Protein AF-0000000068407482 (afdb_homodimer)

Sequence (352 aa):
MKKISICVSFLFLNIFHVSCSLVLQNIDLVDQVCKKTPYYDLCNSTLQSNPQAKNTDTKGIALIMVKDIVSNVNDTLNFTEGLIKNTSDVGLEKKLDFCAETYIPLVKSVLPQAVDAVNQSRFKYANYSIFYAGKEIGYCNNKFSGSTTSPLSDRNVTIQKLFDIASAILNLLLNGMKKISICVSFLFLNIFHVSCSLVLQNIDLVDQVCKKTPYYDLCNSTLQSNPQAKNTDTKGIALIMVKDIVSNVNDTLNFTEGLIKNTSDVGLEKKLDFCAETYIPLVKSVLPQAVDAVNQSRFKYANYSIFYAGKEIGYCNNKFSGSTTSPLSDRNVTIQKLFDIASAILNLLLNG

Nearest PDB structures (foldseek):
  2cj7-assembly1_A  TM=9.434E-01  e=7.011E-08  Nicotiana tabacum
  2cj5-assembly1_A  TM=9.391E-01  e=1.134E-07  Nicotiana tabacum
  1xg2-assembly1_B  TM=9.021E-01  e=3.963E-07  Actinidia chinensis
  1x8z-assembly1_A-2  TM=7.600E-01  e=1.701E-04  Arabidopsis thaliana
  8d9p-assembly1_A  TM=3.174E-01  e=5.001E-01  synthetic construct

pLDDT: mean 87.66, std 19.45, range [33.06, 98.88]

Organism: Cicer arietinum (NCBI:txid3827)

Radius of gyration: 33.93 Å; Cα contacts (8 Å, |Δi|>4): 330; chains: 2; bounding box: 179×99×46 Å

InterPro domains:
  IPR006501 Pectinesterase inhibitor domain [PF04043] (28-169)
  IPR006501 Pectinesterase inhibitor domain [SM00856] (25-169)
  IPR006501 Pectinesterase inhibitor domain [TIGR01614] (4-173)
  IPR034087 Cell wall/vacuolar inhibitor of fructosidase [cd15796] (28-173)
  IPR035513 Invertase/pectin methylesterase inhibitor domain superfamily [G3DSA:1.20.140.40] (26-174)
  IPR035513 Invertase/pectin methylesterase inhibitor domain superfamily [SSF101148] (26-173)
  IPR052421 Plant Cell Wall Enzyme Inhibitor [PTHR36710] (3-174)

Solvent-accessible surface area (backbone atoms only — not comparable to full-atom values): 19889 Å² total; per-residue (Å²): 135,86,79,78,78,78,78,78,76,78,77,76,74,73,74,73,75,73,70,70,68,73,66,68,66,71,73,53,59,54,57,63,52,22,70,65,25,67,57,41,67,60,45,44,55,61,42,67,71,36,77,67,44,81,76,50,53,71,68,50,43,44,44,52,49,47,50,49,48,41,51,51,49,43,52,50,33,52,51,41,53,52,48,47,76,69,53,86,49,66,71,57,38,54,47,41,48,53,33,38,64,51,35,49,54,37,53,71,41,48,44,54,47,23,44,50,24,45,75,67,68,32,38,70,60,19,42,48,40,45,52,51,51,49,53,50,53,48,55,42,54,56,70,35,72,89,48,92,74,52,95,52,46,68,62,53,52,52,50,49,50,50,46,50,30,43,45,37,46,36,48,52,60,68,73,99,135,83,78,76,76,78,78,77,75,77,75,78,74,74,74,73,75,73,70,71,67,72,67,68,68,71,72,54,60,54,58,62,52,22,71,65,26,68,58,40,66,59,44,44,54,61,43,66,70,36,77,67,44,82,77,49,54,72,68,51,45,43,46,52,48,47,50,49,48,41,50,50,50,44,51,48,34,52,51,41,52,53,47,47,75,69,52,84,50,66,71,59,38,53,48,41,51,52,32,39,62,53,36,49,54,37,55,72,41,48,44,53,48,23,45,50,23,43,77,67,69,32,38,68,60,19,41,49,38,45,52,51,51,49,53,50,52,47,56,43,53,58,70,36,73,87,49,76,83,51,94,52,47,69,62,52,52,51,50,48,51,50,44,50,28,42,43,37,48,36,49,53,60,69,75,99

Secondary structure (DSSP, 8-state):
----------------------------HHHHHHTTSS-HHHHHHHHHTSGGGGG--HHHHHHHHHHHHHHHHHHHHHHHHHHHHH---HHHHHHHHHHHHHHHHIIIIIHHHHHHHHHTT-HHHHHHHHHHHHHHHHHHHHTTTTSS--TTHHHHHHHHHHHHHHHHHHHHHHH-/----------------------------HHHHHHTTSS-HHHHHHHHHTSGGGGG--HHHHHHHHHHHHHHHHHHHHHHHHHHHHH---HHHHHHHHHHHHHHHHIIIIIHHHHHHHHHTT-HHHHHHHHHHHHHHHHHHHHTTTTSS--TTHHHHHHHHHHHHHHHHHHHHHHH-

Structure (mmCIF, N/CA/C/O backbone):
data_AF-0000000068407482-model_v1
#
loop_
_entity.id
_entity.type
_entity.pdbx_description
1 polymer 'Cell wall / vacuolar inhibitor of fructosidase 1-like'
#
loop_
_atom_site.group_PDB
_atom_site.id
_atom_site.type_symbol
_atom_site.label_atom_id
_atom_site.label_alt_id
_atom_site.label_comp_id
_atom_site.label_asym_id
_atom_site.label_entity_id
_atom_site.label_seq_id
_atom_site.pdbx_PDB_ins_code
_atom_site.Cartn_x
_atom_site.Cartn_y
_atom_site.Cartn_z
_atom_site.occupancy
_atom_site.B_iso_or_equiv
_atom_site.auth_seq_id
_atom_site.auth_comp_id
_atom_site.auth_asym_id
_atom_site.auth_atom_id
_atom_site.pdbx_PDB_model_num
ATOM 1 N N . MET A 1 1 ? -87.5 -55.938 -0.601 1 34.5 1 MET A N 1
ATOM 2 C CA . MET A 1 1 ? -86.812 -54.625 -0.647 1 34.5 1 MET A CA 1
ATOM 3 C C . MET A 1 1 ? -85.312 -54.812 -0.441 1 34.5 1 MET A C 1
ATOM 5 O O . MET A 1 1 ? -84.875 -55.281 0.607 1 34.5 1 MET A O 1
ATOM 9 N N . LYS A 1 2 ? -84.5 -55.094 -1.618 1 35.94 2 LYS A N 1
ATOM 10 C CA . LYS A 1 2 ? -83.062 -55.375 -1.748 1 35.94 2 LYS A CA 1
ATOM 11 C C . LYS A 1 2 ? -82.25 -54.188 -1.225 1 35.94 2 LYS A C 1
ATOM 13 O O . LYS A 1 2 ? -82.438 -53.062 -1.649 1 35.94 2 LYS A O 1
ATOM 18 N N . LYS A 1 3 ? -81.75 -54.25 0.005 1 40.81 3 LYS A N 1
ATOM 19 C CA . LYS A 1 3 ? -80.875 -53.281 0.715 1 40.81 3 LYS A CA 1
ATOM 20 C C . LYS A 1 3 ? -79.625 -52.969 -0.099 1 40.81 3 LYS A C 1
ATOM 22 O O . LYS A 1 3 ? -78.875 -53.844 -0.433 1 40.81 3 LYS A O 1
ATOM 27 N N . ILE A 1 4 ? -79.75 -52.031 -1.045 1 42.72 4 ILE A N 1
ATOM 28 C CA . ILE A 1 4 ? -78.625 -51.562 -1.836 1 42.72 4 ILE A CA 1
ATOM 29 C C . ILE A 1 4 ? -77.562 -51.031 -0.908 1 42.72 4 ILE A C 1
ATOM 31 O O . ILE A 1 4 ? -77.75 -50.094 -0.119 1 42.72 4 ILE A O 1
ATOM 35 N N . SER A 1 5 ? -76.625 -51.781 -0.403 1 45.19 5 SER A N 1
ATOM 36 C CA . SER A 1 5 ? -75.5 -51.375 0.355 1 45.19 5 SER A CA 1
ATOM 37 C C . SER A 1 5 ? -74.562 -50.5 -0.475 1 45.19 5 SER A C 1
ATOM 39 O O . SER A 1 5 ? -74.062 -50.906 -1.527 1 45.19 5 SER A O 1
ATOM 41 N N . ILE A 1 6 ? -74.812 -49.188 -0.5 1 44.31 6 ILE A N 1
ATOM 42 C CA . ILE A 1 6 ? -74 -48.188 -1.112 1 44.31 6 ILE A CA 1
ATOM 43 C C . ILE A 1 6 ? -72.562 -48.219 -0.475 1 44.31 6 ILE A C 1
ATOM 45 O O . ILE A 1 6 ? -72.438 -48.031 0.735 1 44.31 6 ILE A O 1
ATOM 49 N N . CYS A 1 7 ? -71.562 -48.938 -0.974 1 43.06 7 CYS A N 1
ATOM 50 C CA . CYS A 1 7 ? -70.188 -48.938 -0.635 1 43.06 7 CYS A CA 1
ATOM 51 C C . CYS A 1 7 ? -69.562 -47.562 -0.943 1 43.06 7 CYS A C 1
ATOM 53 O O . CYS A 1 7 ? -69.438 -47.188 -2.109 1 43.06 7 CYS A O 1
ATOM 55 N N . VAL A 1 8 ? -69.812 -46.562 -0.138 1 44.31 8 VAL A N 1
ATOM 56 C CA . VAL A 1 8 ? -69.062 -45.312 -0.278 1 44.31 8 VAL A CA 1
ATOM 57 C C . VAL A 1 8 ? -67.562 -45.562 -0.155 1 44.31 8 VAL A C 1
ATOM 59 O O . VAL A 1 8 ? -67.125 -45.969 0.907 1 44.31 8 VAL A O 1
ATOM 62 N N . SER A 1 9 ? -66.875 -45.938 -1.17 1 44.34 9 SER A N 1
ATOM 63 C CA . SER A 1 9 ? -65.375 -45.969 -1.222 1 44.34 9 SER A CA 1
ATOM 64 C C . SER A 1 9 ? -64.812 -44.594 -0.893 1 44.34 9 SER A C 1
ATOM 66 O O . SER A 1 9 ? -65.125 -43.594 -1.563 1 44.34 9 SER A O 1
ATOM 68 N N . PHE A 1 10 ? -64.5 -44.312 0.339 1 43.53 10 PHE A N 1
ATOM 69 C CA . PHE A 1 10 ? -63.719 -43.156 0.747 1 43.53 10 PHE A CA 1
ATOM 70 C C . PHE A 1 10 ? -62.375 -43.125 0.007 1 43.53 10 PHE A C 1
ATOM 72 O O . PHE A 1 10 ? -61.5 -43.969 0.253 1 43.53 10 PHE A O 1
ATOM 79 N N . LEU A 1 11 ? -62.312 -42.688 -1.248 1 43.47 11 LEU A N 1
ATOM 80 C CA . LEU A 1 11 ? -61.062 -42.312 -1.906 1 43.47 11 LEU A CA 1
ATOM 81 C C . LEU A 1 11 ? -60.25 -41.344 -1.034 1 43.47 11 LEU A C 1
ATOM 83 O O . LEU A 1 11 ? -60.656 -40.219 -0.784 1 43.47 11 LEU A O 1
ATOM 87 N N . PHE A 1 12 ? -59.469 -41.875 -0.09 1 42.84 12 PHE A N 1
ATOM 88 C CA . PHE A 1 12 ? -58.406 -41.094 0.589 1 42.84 12 PHE A CA 1
ATOM 89 C C . PHE A 1 12 ? -57.562 -40.344 -0.416 1 42.84 12 PHE A C 1
ATOM 91 O O . PHE A 1 12 ? -56.844 -40.938 -1.21 1 42.84 12 PHE A O 1
ATOM 98 N N . LEU A 1 13 ? -58.031 -39.156 -0.881 1 43.19 13 LEU A N 1
ATOM 99 C CA . LEU A 1 13 ? -57.188 -38.219 -1.541 1 43.19 13 LEU A CA 1
ATOM 100 C C . LEU A 1 13 ? -55.875 -38.031 -0.772 1 43.19 13 LEU A C 1
ATOM 102 O O . LEU A 1 13 ? -55.844 -37.469 0.325 1 43.19 13 LEU A O 1
ATOM 106 N N . ASN A 1 14 ? -54.938 -38.969 -0.9 1 46.34 14 ASN A N 1
ATOM 107 C CA . ASN A 1 14 ? -53.562 -38.688 -0.503 1 46.34 14 ASN A CA 1
ATOM 108 C C . ASN A 1 14 ? -53.062 -37.375 -1.097 1 46.34 14 ASN A C 1
ATOM 110 O O . ASN A 1 14 ? -52.875 -37.281 -2.311 1 46.34 14 ASN A O 1
ATOM 114 N N . ILE A 1 15 ? -53.531 -36.25 -0.536 1 47.09 15 ILE A N 1
ATOM 115 C CA . ILE A 1 15 ? -52.844 -35 -0.805 1 47.09 15 ILE A CA 1
ATOM 116 C C . ILE A 1 15 ? -51.312 -35.219 -0.675 1 47.09 15 ILE A C 1
ATOM 118 O O . ILE A 1 15 ? -50.812 -35.469 0.422 1 47.09 15 ILE A O 1
ATOM 122 N N . PHE A 1 16 ? -50.719 -35.812 -1.714 1 46.5 16 PHE A N 1
ATOM 123 C CA . PHE A 1 16 ? -49.281 -35.719 -1.82 1 46.5 16 PHE A CA 1
ATOM 124 C C . PHE A 1 16 ? -48.812 -34.312 -1.565 1 46.5 16 PHE A C 1
ATOM 126 O O . PHE A 1 16 ? -49.062 -33.406 -2.363 1 46.5 16 PHE A O 1
ATOM 133 N N . HIS A 1 17 ? -48.719 -33.906 -0.292 1 47.25 17 HIS A N 1
ATOM 134 C CA . HIS A 1 17 ? -47.938 -32.719 0.027 1 47.25 17 HIS A CA 1
ATOM 135 C C . HIS A 1 17 ? -46.594 -32.719 -0.721 1 47.25 17 HIS A C 1
ATOM 137 O O . HIS A 1 17 ? -45.656 -33.438 -0.351 1 47.25 17 HIS A O 1
ATOM 143 N N . VAL A 1 18 ? -46.656 -32.406 -2.018 1 47.94 18 VAL A N 1
ATOM 144 C CA . VAL A 1 18 ? -45.406 -31.938 -2.635 1 47.94 18 VAL A CA 1
ATOM 145 C C . VAL A 1 18 ? -44.812 -30.828 -1.787 1 47.94 18 VAL A C 1
ATOM 147 O O . VAL A 1 18 ? -45.344 -29.719 -1.739 1 47.94 18 VAL A O 1
ATOM 150 N N . SER A 1 19 ? -44.312 -31.141 -0.638 1 43.69 19 SER A N 1
ATOM 151 C CA . SER A 1 19 ? -43.438 -30.156 -0.026 1 43.69 19 SER A CA 1
ATOM 152 C C . SER A 1 19 ? -42.438 -29.594 -1.045 1 43.69 19 SER A C 1
ATOM 154 O O . SER A 1 19 ? -41.5 -30.281 -1.466 1 43.69 19 SER A O 1
ATOM 156 N N . CYS A 1 20 ? -42.906 -28.766 -1.943 1 42.41 20 CYS A N 1
ATOM 157 C CA . CYS A 1 20 ? -41.938 -27.922 -2.605 1 42.41 20 CYS A CA 1
ATOM 158 C C . CYS A 1 20 ? -40.938 -27.328 -1.596 1 42.41 20 CYS A C 1
ATOM 160 O O . CYS A 1 20 ? -41.312 -26.469 -0.79 1 42.41 20 CYS A O 1
ATOM 162 N N . SER A 1 21 ? -40.188 -28.203 -0.978 1 42.66 21 SER A N 1
ATOM 163 C CA . SER A 1 21 ? -39.062 -27.562 -0.361 1 42.66 21 SER A CA 1
ATOM 164 C C . SER A 1 21 ? -38.5 -26.438 -1.247 1 42.66 21 SER A C 1
ATOM 166 O O . SER A 1 21 ? -37.969 -26.703 -2.328 1 42.66 21 SER A O 1
ATOM 168 N N . LEU A 1 22 ? -39.125 -25.328 -1.338 1 39.38 22 LEU A N 1
ATOM 169 C CA . LEU A 1 22 ? -38.375 -24.156 -1.762 1 39.38 22 LEU A CA 1
ATOM 170 C C . LEU A 1 22 ? -36.906 -24.281 -1.337 1 39.38 22 LEU A C 1
ATOM 172 O O . LEU A 1 22 ? -36.594 -24.109 -0.159 1 39.38 22 LEU A O 1
ATOM 176 N N . VAL A 1 23 ? -36.188 -25.312 -1.739 1 40.16 23 VAL A N 1
ATOM 177 C CA . VAL A 1 23 ? -34.75 -25.156 -1.652 1 40.16 23 VAL A CA 1
ATOM 178 C C . VAL A 1 23 ? -34.375 -23.703 -1.971 1 40.16 23 VAL A C 1
ATOM 180 O O . VAL A 1 23 ? -34.531 -23.25 -3.104 1 40.16 23 VAL A O 1
ATOM 183 N N . LEU A 1 24 ? -34.812 -22.734 -1.25 1 39.19 24 LEU A N 1
ATOM 184 C CA . LEU A 1 24 ? -34.031 -21.5 -1.344 1 39.19 24 LEU A CA 1
ATOM 185 C C . LEU A 1 24 ? -32.594 -21.781 -1.797 1 39.19 24 LEU A C 1
ATOM 187 O O . LEU A 1 24 ? -31.844 -22.438 -1.095 1 39.19 24 LEU A O 1
ATOM 191 N N . GLN A 1 25 ? -32.406 -22.297 -2.984 1 41.34 25 GLN A N 1
ATOM 192 C CA . GLN A 1 25 ? -31.062 -22.328 -3.545 1 41.34 25 GLN A CA 1
ATOM 193 C C . GLN A 1 25 ? -30.172 -21.281 -2.887 1 41.34 25 GLN A C 1
ATOM 195 O O . GLN A 1 25 ? -30.438 -20.078 -2.986 1 41.34 25 GLN A O 1
ATOM 200 N N . ASN A 1 26 ? -29.875 -21.422 -1.594 1 48.38 26 ASN A N 1
ATOM 201 C CA . ASN A 1 26 ? -28.797 -20.609 -1.046 1 48.38 26 ASN A CA 1
ATOM 202 C C . ASN A 1 26 ? -27.891 -20.062 -2.148 1 48.38 26 ASN A C 1
ATOM 204 O O . ASN A 1 26 ? -27.234 -20.844 -2.854 1 48.38 26 ASN A O 1
ATOM 208 N N . ILE A 1 27 ? -28.375 -19.188 -2.967 1 58.22 27 ILE A N 1
ATOM 209 C CA . ILE A 1 27 ? -27.547 -18.531 -3.967 1 58.22 27 ILE A CA 1
ATOM 210 C C . ILE A 1 27 ? -26.078 -18.578 -3.521 1 58.22 27 ILE A C 1
ATOM 212 O O . ILE A 1 27 ? -25.734 -18.062 -2.453 1 58.22 27 ILE A O 1
ATOM 216 N N . ASP A 1 28 ? -25.25 -19.594 -4.043 1 85.44 28 ASP A N 1
ATOM 217 C CA . ASP A 1 28 ? -23.812 -19.766 -3.818 1 85.44 28 ASP A CA 1
ATOM 218 C C . ASP A 1 28 ? -23.062 -18.469 -4.074 1 85.44 28 ASP A C 1
ATOM 220 O O . ASP A 1 28 ? -22.875 -18.062 -5.227 1 85.44 28 ASP A O 1
ATOM 224 N N . LEU A 1 29 ? -23.141 -17.641 -3.092 1 93.81 29 LEU A N 1
ATOM 225 C CA . LEU A 1 29 ? -22.453 -16.359 -3.166 1 93.81 29 LEU A CA 1
ATOM 226 C C . LEU A 1 29 ? -21.156 -16.484 -3.938 1 93.81 29 LEU A C 1
ATOM 228 O O . LEU A 1 29 ? -20.766 -15.562 -4.672 1 93.81 29 LEU A O 1
ATOM 232 N N . VAL A 1 30 ? -20.562 -17.594 -3.82 1 96.75 30 VAL A N 1
ATOM 233 C CA . VAL A 1 30 ? -19.312 -17.828 -4.543 1 96.75 30 VAL A CA 1
ATOM 234 C C . VAL A 1 30 ? -19.578 -17.828 -6.047 1 96.75 30 VAL A C 1
ATOM 236 O O . VAL A 1 30 ? -18.844 -17.172 -6.805 1 96.75 30 VAL A O 1
ATOM 239 N N . ASP A 1 31 ? -20.578 -18.516 -6.43 1 95.69 31 ASP A N 1
ATOM 240 C CA . ASP A 1 31 ? -20.953 -18.562 -7.84 1 95.69 31 ASP A CA 1
ATOM 241 C C . ASP A 1 31 ? -21.266 -17.172 -8.367 1 95.69 31 ASP A C 1
ATOM 243 O O . ASP A 1 31 ? -20.797 -16.781 -9.445 1 95.69 31 ASP A O 1
ATOM 247 N N . GLN A 1 32 ? -22.031 -16.422 -7.68 1 95.94 32 GLN A N 1
ATOM 248 C CA . GLN A 1 32 ? -22.422 -15.078 -8.086 1 95.94 32 GLN A CA 1
ATOM 249 C C . GLN A 1 32 ? -21.203 -14.164 -8.211 1 95.94 32 GLN A C 1
ATOM 251 O O . GLN A 1 32 ? -21.094 -13.406 -9.18 1 95.94 32 GLN A O 1
ATOM 256 N N . VAL A 1 33 ? -20.344 -14.266 -7.27 1 97.69 33 VAL A N 1
ATOM 257 C CA . VAL A 1 33 ? -19.141 -13.438 -7.262 1 97.69 33 VAL A CA 1
ATOM 258 C C . VAL A 1 33 ? -18.234 -13.836 -8.414 1 97.69 33 VAL A C 1
ATOM 260 O O . VAL A 1 33 ? -17.75 -12.984 -9.164 1 97.69 33 VAL A O 1
ATOM 263 N N . CYS A 1 34 ? -18.047 -15.109 -8.602 1 98.19 34 CYS A N 1
ATOM 264 C CA . CYS A 1 34 ? -17.094 -15.578 -9.609 1 98.19 34 CYS A CA 1
ATOM 265 C C . CYS A 1 34 ? -17.594 -15.266 -11.016 1 98.19 34 CYS A C 1
ATOM 267 O O . CYS A 1 34 ? -16.797 -15.047 -11.922 1 98.19 34 CYS A O 1
ATOM 269 N N . LYS A 1 35 ? -18.844 -15.156 -11.219 1 97.94 35 LYS A N 1
ATOM 270 C CA . LYS A 1 35 ? -19.391 -14.805 -12.516 1 97.94 35 LYS A CA 1
ATOM 271 C C . LYS A 1 35 ? -19.031 -13.367 -12.898 1 97.94 35 LYS A C 1
ATOM 273 O O . LYS A 1 35 ? -19.078 -13 -14.07 1 97.94 35 LYS A O 1
ATOM 278 N N . LYS A 1 36 ? -18.672 -12.648 -11.914 1 98.06 36 LYS A N 1
ATOM 279 C CA . LYS A 1 36 ? -18.328 -11.25 -12.148 1 98.06 36 LYS A CA 1
ATOM 280 C C . LYS A 1 36 ? -16.828 -11.047 -12.203 1 98.06 36 LYS A C 1
ATOM 282 O O . LYS A 1 36 ? -16.344 -9.914 -12.148 1 98.06 36 LYS A O 1
ATOM 287 N N . THR A 1 37 ? -16.047 -12.039 -12.18 1 98.31 37 THR A N 1
ATOM 288 C CA . THR A 1 37 ? -14.594 -11.984 -12.289 1 98.31 37 THR A CA 1
ATOM 289 C C . THR A 1 37 ? -14.125 -12.617 -13.602 1 98.31 37 THR A C 1
ATOM 291 O O . THR A 1 37 ? -14.852 -13.406 -14.211 1 98.31 37 THR A O 1
ATOM 294 N N . PRO A 1 38 ? -12.938 -12.133 -14.008 1 98.38 38 PRO A N 1
ATOM 295 C CA . PRO A 1 38 ? -12.359 -12.93 -15.094 1 98.38 38 PRO A CA 1
ATOM 296 C C . PRO A 1 38 ? -11.938 -14.328 -14.641 1 98.38 38 PRO A C 1
ATOM 298 O O . PRO A 1 38 ? -11.664 -14.539 -13.453 1 98.38 38 PRO A O 1
ATOM 301 N N . TYR A 1 39 ? -12.016 -15.273 -15.43 1 98.44 39 TYR A N 1
ATOM 302 C CA . TYR A 1 39 ? -11.539 -16.641 -15.203 1 98.44 39 TYR A CA 1
ATOM 303 C C . TYR A 1 39 ? -12.43 -17.359 -14.195 1 98.44 39 TYR A C 1
ATOM 305 O O . TYR A 1 39 ? -11.969 -17.766 -13.133 1 98.44 39 TYR A O 1
ATOM 313 N N . TYR A 1 40 ? -13.664 -17.578 -14.547 1 98.25 40 TYR A N 1
ATOM 314 C CA . TYR A 1 40 ? -14.711 -18.156 -13.703 1 98.25 40 TYR A CA 1
ATOM 315 C C . TYR A 1 40 ? -14.266 -19.484 -13.102 1 98.25 40 TYR A C 1
ATOM 317 O O . TYR A 1 40 ? -14.391 -19.703 -11.898 1 98.25 40 TYR A O 1
ATOM 325 N N . ASP A 1 41 ? -13.695 -20.312 -13.898 1 98 41 ASP A N 1
ATOM 326 C CA . ASP A 1 41 ? -13.344 -21.641 -13.438 1 98 41 ASP A CA 1
ATOM 327 C C . ASP A 1 41 ? -12.273 -21.594 -12.352 1 98 41 ASP A C 1
ATOM 329 O O . ASP A 1 41 ? -12.367 -22.297 -11.344 1 98 41 ASP A O 1
ATOM 333 N N . LEU A 1 42 ? -11.32 -20.781 -12.578 1 98.5 42 LEU A N 1
ATOM 334 C CA . LEU A 1 42 ? -10.258 -20.641 -11.594 1 98.5 42 LEU A CA 1
ATOM 335 C C . LEU A 1 42 ? -10.781 -20.016 -10.305 1 98.5 42 LEU A C 1
ATOM 337 O O . LEU A 1 42 ? -10.445 -20.453 -9.211 1 98.5 42 LEU A O 1
ATOM 341 N N . CYS A 1 43 ? -11.594 -18.953 -10.445 1 98.56 43 CYS A N 1
ATOM 342 C CA . CYS A 1 43 ? -12.234 -18.328 -9.297 1 98.56 43 CYS A CA 1
ATOM 343 C C . CYS A 1 43 ? -13.016 -19.344 -8.484 1 98.56 43 CYS A C 1
ATOM 345 O O . CYS A 1 43 ? -12.805 -19.469 -7.273 1 98.56 43 CYS A O 1
ATOM 347 N N . ASN A 1 44 ? -13.844 -20.078 -9.18 1 97.56 44 ASN A N 1
ATOM 348 C CA . ASN A 1 44 ? -14.719 -21.047 -8.523 1 97.56 44 ASN A CA 1
ATOM 349 C C . ASN A 1 44 ? -13.922 -22.156 -7.848 1 97.56 44 ASN A C 1
ATOM 351 O O . ASN A 1 44 ? -14.18 -22.5 -6.691 1 97.56 44 ASN A O 1
ATOM 355 N N . SER A 1 45 ? -13 -22.703 -8.508 1 97.19 45 SER A N 1
ATOM 356 C CA . SER A 1 45 ? -12.211 -23.797 -7.945 1 97.19 45 SER A CA 1
ATOM 357 C C . SER A 1 45 ? -11.406 -23.328 -6.738 1 97.19 45 SER A C 1
ATOM 359 O O . SER A 1 45 ? -11.289 -24.047 -5.746 1 97.19 45 SER A O 1
ATOM 361 N N . THR A 1 46 ? -10.82 -22.094 -6.781 1 97.88 46 THR A N 1
ATOM 362 C CA . THR A 1 46 ? -10.023 -21.547 -5.695 1 97.88 46 THR A CA 1
ATOM 363 C C . THR A 1 46 ? -10.875 -21.359 -4.441 1 97.88 46 THR A C 1
ATOM 365 O O . THR A 1 46 ? -10.469 -21.75 -3.346 1 97.88 46 THR A O 1
ATOM 368 N N . LEU A 1 47 ? -12.039 -20.812 -4.602 1 97.81 47 LEU A N 1
ATOM 369 C CA . LEU A 1 47 ? -12.898 -20.5 -3.467 1 97.81 47 LEU A CA 1
ATOM 370 C C . LEU A 1 47 ? -13.586 -21.75 -2.934 1 97.81 47 LEU A C 1
ATOM 372 O O . LEU A 1 47 ? -13.727 -21.922 -1.72 1 97.81 47 LEU A O 1
ATOM 376 N N . GLN A 1 48 ? -13.922 -22.703 -3.805 1 93.25 48 GLN A N 1
ATOM 377 C CA . GLN A 1 48 ? -14.609 -23.938 -3.389 1 93.25 48 GLN A CA 1
ATOM 378 C C . GLN A 1 48 ? -13.664 -24.859 -2.623 1 93.25 48 GLN A C 1
ATOM 380 O O . GLN A 1 48 ? -14.109 -25.703 -1.841 1 93.25 48 GLN A O 1
ATOM 385 N N . SER A 1 49 ? -12.422 -24.625 -2.9 1 93.44 49 SER A N 1
ATOM 386 C CA . SER A 1 49 ? -11.445 -25.438 -2.184 1 93.44 49 SER A CA 1
ATOM 387 C C . SER A 1 49 ? -11.312 -24.984 -0.734 1 93.44 49 SER A C 1
ATOM 389 O O . SER A 1 49 ? -10.711 -25.688 0.086 1 93.44 49 SER A O 1
ATOM 391 N N . ASN A 1 50 ? -11.836 -23.859 -0.359 1 94 50 ASN A N 1
ATOM 392 C CA . ASN A 1 50 ? -11.836 -23.328 1.002 1 94 50 ASN A CA 1
ATOM 393 C C . ASN A 1 50 ? -13.219 -23.422 1.639 1 94 50 ASN A C 1
ATOM 395 O O . ASN A 1 50 ? -14.141 -22.703 1.246 1 94 50 ASN A O 1
ATOM 399 N N . PRO A 1 51 ? -13.391 -24.203 2.67 1 92.06 51 PRO A N 1
ATOM 400 C CA . PRO A 1 51 ? -14.719 -24.422 3.252 1 92.06 51 PRO A CA 1
ATOM 401 C C . PRO A 1 51 ? -15.328 -23.156 3.834 1 92.06 51 PRO A C 1
ATOM 403 O O . PRO A 1 51 ? -16.547 -23.031 3.916 1 92.06 51 PRO A O 1
ATOM 406 N N . GLN A 1 52 ? -14.492 -22.266 4.125 1 92.44 52 GLN A N 1
ATOM 407 C CA . GLN A 1 52 ? -14.992 -21.031 4.723 1 92.44 52 GLN A CA 1
ATOM 408 C C . GLN A 1 52 ? -15.734 -20.172 3.693 1 92.44 52 GLN A C 1
ATOM 410 O O . GLN A 1 52 ? -16.469 -19.25 4.055 1 92.44 52 GLN A O 1
ATOM 415 N N . ALA A 1 53 ? -15.547 -20.469 2.434 1 93.81 53 ALA A N 1
ATOM 416 C CA . ALA A 1 53 ? -16.141 -19.656 1.372 1 93.81 53 ALA A CA 1
ATOM 417 C C . ALA A 1 53 ? -17.641 -19.875 1.302 1 93.81 53 ALA A C 1
ATOM 419 O O . ALA A 1 53 ? -18.375 -19.031 0.778 1 93.81 53 ALA A O 1
ATOM 420 N N . LYS A 1 54 ? -18.188 -21 1.765 1 90.12 54 LYS A N 1
ATOM 421 C CA . LYS A 1 54 ? -19.594 -21.359 1.656 1 90.12 54 LYS A CA 1
ATOM 422 C C . LYS A 1 54 ? -20.453 -20.531 2.627 1 90.12 54 LYS A C 1
ATOM 424 O O . LYS A 1 54 ? -21.641 -20.344 2.402 1 90.12 54 LYS A O 1
ATOM 429 N N . ASN A 1 55 ? -19.844 -20 3.697 1 88.81 55 ASN A N 1
ATOM 430 C CA . ASN A 1 55 ? -20.609 -19.328 4.734 1 88.81 55 ASN A CA 1
ATOM 431 C C . ASN A 1 55 ? -20.062 -17.938 5.027 1 88.81 55 ASN A C 1
ATOM 433 O O . ASN A 1 55 ? -19.922 -17.547 6.188 1 88.81 55 ASN A O 1
ATOM 437 N N . THR A 1 56 ? -19.703 -17.281 4.02 1 94.25 56 THR A N 1
ATOM 438 C CA . THR A 1 56 ? -19.172 -15.938 4.234 1 94.25 56 THR A CA 1
ATOM 439 C C . THR A 1 56 ? -19.797 -14.945 3.266 1 94.25 56 THR A C 1
ATOM 441 O O . THR A 1 56 ? -20.656 -15.312 2.461 1 94.25 56 THR A O 1
ATOM 444 N N . ASP A 1 57 ? -19.578 -13.656 3.43 1 95.5 57 ASP A N 1
ATOM 445 C CA . ASP A 1 57 ? -20.062 -12.609 2.543 1 95.5 57 ASP A CA 1
ATOM 446 C C . ASP A 1 57 ? -18.984 -12.211 1.527 1 95.5 57 ASP A C 1
ATOM 448 O O . ASP A 1 57 ? -17.938 -12.844 1.442 1 95.5 57 ASP A O 1
ATOM 452 N N . THR A 1 58 ? -19.25 -11.211 0.72 1 96.94 58 THR A N 1
ATOM 453 C CA . THR A 1 58 ? -18.344 -10.812 -0.35 1 96.94 58 THR A CA 1
ATOM 454 C C . THR A 1 58 ? -16.984 -10.391 0.216 1 96.94 58 THR A C 1
ATOM 456 O O . THR A 1 58 ? -15.945 -10.672 -0.377 1 96.94 58 THR A O 1
ATOM 459 N N . LYS A 1 59 ? -17.016 -9.672 1.341 1 97.75 59 LYS A N 1
ATOM 460 C CA . LYS A 1 59 ? -15.766 -9.312 1.993 1 97.75 59 LYS A CA 1
ATOM 461 C C . LYS A 1 59 ? -14.977 -10.555 2.393 1 97.75 59 LYS A C 1
ATOM 463 O O . LYS A 1 59 ? -13.766 -10.625 2.182 1 97.75 59 LYS A O 1
ATOM 468 N N . GLY A 1 60 ? -15.688 -11.508 3.006 1 97.62 60 GLY A N 1
ATOM 469 C CA . GLY A 1 60 ? -15.039 -12.766 3.35 1 97.62 60 GLY A CA 1
ATOM 470 C C . GLY A 1 60 ? -14.469 -13.492 2.146 1 97.62 60 GLY A C 1
ATOM 471 O O . GLY A 1 60 ? -13.383 -14.07 2.225 1 97.62 60 GLY A O 1
ATOM 472 N N . ILE A 1 61 ? -15.148 -13.477 1.064 1 98.12 61 ILE A N 1
ATOM 473 C CA . ILE A 1 61 ? -14.68 -14.086 -0.18 1 98.12 61 ILE A CA 1
ATOM 474 C C . ILE A 1 61 ? -13.406 -13.383 -0.65 1 98.12 61 ILE A C 1
ATO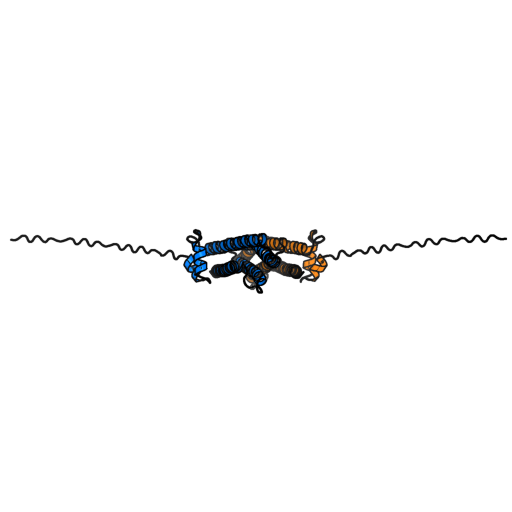M 476 O O . ILE A 1 61 ? -12.445 -14.039 -1.058 1 98.12 61 ILE A O 1
ATOM 480 N N . ALA A 1 62 ? -13.445 -12.047 -0.585 1 98.56 62 ALA A N 1
ATOM 481 C CA . ALA A 1 62 ? -12.25 -11.289 -0.942 1 98.56 62 ALA A CA 1
ATOM 482 C C . ALA A 1 62 ? -11.055 -11.695 -0.079 1 98.56 62 ALA A C 1
ATOM 484 O O . ALA A 1 62 ? -9.945 -11.875 -0.585 1 98.56 62 ALA A O 1
ATOM 485 N N . LEU A 1 63 ? -11.344 -11.875 1.209 1 98.5 63 LEU A N 1
ATOM 486 C CA . LEU A 1 63 ? -10.297 -12.258 2.15 1 98.5 63 LEU A CA 1
ATOM 487 C C . LEU A 1 63 ? -9.719 -13.625 1.8 1 98.5 63 LEU A C 1
ATOM 489 O O . LEU A 1 63 ? -8.5 -13.797 1.779 1 98.5 63 LEU A O 1
ATOM 493 N N . ILE A 1 64 ? -10.539 -14.523 1.523 1 98.31 64 ILE A N 1
ATOM 494 C CA . ILE A 1 64 ? -10.109 -15.867 1.168 1 98.31 64 ILE A CA 1
ATOM 495 C C . ILE A 1 64 ? -9.273 -15.82 -0.11 1 98.31 64 ILE A C 1
ATOM 497 O O . ILE A 1 64 ? -8.234 -16.469 -0.202 1 98.31 64 ILE A O 1
ATOM 501 N N . MET A 1 65 ? -9.719 -15.047 -1.121 1 98.69 65 MET A N 1
ATOM 502 C CA . MET A 1 65 ? -9.016 -14.945 -2.393 1 98.69 65 MET A CA 1
ATOM 503 C C . MET A 1 65 ? -7.613 -14.367 -2.189 1 98.69 65 MET A C 1
ATOM 505 O O . MET A 1 65 ? -6.637 -14.906 -2.713 1 98.69 65 MET A O 1
ATOM 509 N N . VAL A 1 66 ? -7.496 -13.305 -1.407 1 98.81 66 VAL A N 1
ATOM 510 C CA . VAL A 1 66 ? -6.195 -12.672 -1.201 1 98.81 66 VAL A CA 1
ATOM 511 C C . VAL A 1 66 ? -5.293 -13.594 -0.384 1 98.81 66 VAL A C 1
ATOM 513 O O . VAL A 1 66 ? -4.09 -13.68 -0.642 1 98.81 66 VAL A O 1
ATOM 516 N N . LYS A 1 67 ? -5.844 -14.289 0.561 1 98.44 67 LYS A N 1
ATOM 517 C CA . LYS A 1 67 ? -5.051 -15.25 1.319 1 98.44 67 LYS A CA 1
ATOM 518 C C . LYS A 1 67 ? -4.551 -16.375 0.421 1 98.44 67 LYS A C 1
ATOM 520 O O . LYS A 1 67 ? -3.439 -16.875 0.603 1 98.44 67 LYS A O 1
ATOM 525 N N . ASP A 1 68 ? -5.379 -16.797 -0.473 1 98.44 68 ASP A N 1
ATOM 526 C CA . ASP A 1 68 ? -4.941 -17.797 -1.439 1 98.44 68 ASP A CA 1
ATOM 527 C C . ASP A 1 68 ? -3.764 -17.297 -2.268 1 98.44 68 ASP A C 1
ATOM 529 O O . ASP A 1 68 ? -2.836 -18.047 -2.564 1 98.44 68 ASP A O 1
ATOM 533 N N . ILE A 1 69 ? -3.834 -16.047 -2.637 1 98.81 69 ILE A N 1
ATOM 534 C CA . ILE A 1 69 ? -2.738 -15.422 -3.373 1 98.81 69 ILE A CA 1
ATOM 535 C C . ILE A 1 69 ? -1.46 -15.469 -2.541 1 98.81 69 ILE A C 1
ATOM 537 O O . ILE A 1 69 ? -0.396 -15.836 -3.049 1 98.81 69 ILE A O 1
ATOM 541 N N . VAL A 1 70 ? -1.536 -15.117 -1.247 1 98.69 70 VAL A N 1
ATOM 542 C CA . VAL A 1 70 ? -0.375 -15.18 -0.365 1 98.69 70 VAL A CA 1
ATOM 543 C C . VAL A 1 70 ? 0.24 -16.578 -0.414 1 98.69 70 VAL A C 1
ATOM 545 O O . VAL A 1 70 ? 1.455 -16.719 -0.57 1 98.69 70 VAL A O 1
ATOM 548 N N . SER A 1 71 ? -0.596 -17.578 -0.31 1 98.19 71 SER A N 1
ATOM 549 C CA . SER A 1 71 ? -0.136 -18.953 -0.305 1 98.19 71 SER A CA 1
ATOM 550 C C . SER A 1 71 ? 0.541 -19.312 -1.623 1 98.19 71 SER A C 1
ATOM 552 O O . SER A 1 71 ? 1.597 -19.953 -1.631 1 98.19 71 SER A O 1
ATOM 554 N N . ASN A 1 72 ? -0.09 -18.922 -2.709 1 98.44 72 ASN A N 1
ATOM 555 C CA . ASN A 1 72 ? 0.462 -19.234 -4.023 1 98.44 72 ASN A CA 1
ATOM 556 C C . ASN A 1 72 ? 1.813 -18.562 -4.238 1 98.44 72 ASN A C 1
ATOM 558 O O . ASN A 1 72 ? 2.748 -19.188 -4.746 1 98.44 72 ASN A O 1
ATOM 562 N N . VAL A 1 73 ? 1.945 -17.297 -3.873 1 98.81 73 VAL A N 1
ATOM 563 C CA . VAL A 1 73 ? 3.209 -16.594 -4.043 1 98.81 73 VAL A CA 1
ATOM 564 C C . VAL A 1 73 ? 4.27 -17.203 -3.127 1 98.81 73 VAL A C 1
ATOM 566 O O . VAL A 1 73 ? 5.426 -17.344 -3.525 1 98.81 73 VAL A O 1
ATOM 569 N N . ASN A 1 74 ? 3.893 -17.609 -1.899 1 98.81 74 ASN A N 1
ATOM 570 C CA . ASN A 1 74 ? 4.816 -18.25 -0.981 1 98.81 74 ASN A CA 1
ATOM 571 C C . ASN A 1 74 ? 5.316 -19.578 -1.542 1 98.81 74 ASN A C 1
ATOM 573 O O . ASN A 1 74 ? 6.508 -19.891 -1.45 1 98.81 74 ASN A O 1
ATOM 577 N N . ASP A 1 75 ? 4.387 -20.328 -2.09 1 98.69 75 ASP A N 1
ATOM 578 C CA . ASP A 1 75 ? 4.766 -21.594 -2.711 1 98.69 75 ASP A CA 1
ATOM 579 C C . ASP A 1 75 ? 5.719 -21.375 -3.881 1 98.69 75 ASP A C 1
ATOM 581 O O . ASP A 1 75 ? 6.668 -22.141 -4.066 1 98.69 75 ASP A O 1
ATOM 585 N N . THR A 1 76 ? 5.43 -20.359 -4.66 1 98.75 76 THR A N 1
ATOM 586 C CA . THR A 1 76 ? 6.281 -20.031 -5.793 1 98.75 76 THR A CA 1
ATOM 587 C C . THR A 1 76 ? 7.672 -19.609 -5.324 1 98.75 76 THR A C 1
ATOM 589 O O . THR A 1 76 ? 8.68 -20 -5.918 1 98.75 76 THR A O 1
ATOM 592 N N . LEU A 1 77 ? 7.742 -18.828 -4.25 1 98.75 77 LEU A N 1
ATOM 593 C CA . LEU A 1 77 ? 9.016 -18.453 -3.656 1 98.75 77 LEU A CA 1
ATOM 594 C C . LEU A 1 77 ? 9.812 -19.688 -3.242 1 98.75 77 LEU A C 1
ATOM 596 O O . LEU A 1 77 ? 10.984 -19.812 -3.588 1 98.75 77 LEU A O 1
ATOM 600 N N . ASN A 1 78 ? 9.156 -20.594 -2.561 1 98.75 78 ASN A N 1
ATOM 601 C CA . ASN A 1 78 ? 9.805 -21.828 -2.111 1 98.75 78 ASN A CA 1
ATOM 602 C C . ASN A 1 78 ? 10.312 -22.656 -3.287 1 98.75 78 ASN A C 1
ATOM 604 O O . ASN A 1 78 ? 11.43 -23.188 -3.246 1 98.75 78 ASN A O 1
ATOM 608 N N . PHE A 1 79 ? 9.5 -22.812 -4.266 1 98.75 79 PHE A N 1
ATOM 609 C CA . PHE A 1 79 ? 9.875 -23.531 -5.477 1 98.75 79 PHE A CA 1
ATOM 610 C C . PHE A 1 79 ? 11.109 -22.906 -6.117 1 98.75 79 PHE A C 1
ATOM 612 O O . PHE A 1 79 ? 12.055 -23.609 -6.488 1 98.75 79 PHE A O 1
ATOM 619 N N . THR A 1 80 ? 11.094 -21.547 -6.266 1 98.56 80 THR A N 1
ATOM 620 C CA . THR A 1 80 ? 12.188 -20.797 -6.863 1 98.56 80 THR A CA 1
ATOM 621 C C . THR A 1 80 ? 13.484 -21.016 -6.086 1 98.56 80 THR A C 1
ATOM 623 O O . THR A 1 80 ? 14.531 -21.25 -6.684 1 98.56 80 THR A O 1
ATOM 626 N N . GLU A 1 81 ? 13.367 -20.953 -4.742 1 98.56 81 GLU A N 1
ATOM 627 C CA . GLU A 1 81 ? 14.531 -21.188 -3.895 1 98.56 81 GLU A CA 1
ATOM 628 C C . GLU A 1 81 ? 15.078 -22.594 -4.07 1 98.56 81 GLU A C 1
ATOM 630 O O . GLU A 1 81 ? 16.297 -22.812 -4.047 1 98.56 81 GLU A O 1
ATOM 635 N N . GLY A 1 82 ? 14.188 -23.562 -4.219 1 98.56 82 GLY A N 1
ATOM 636 C CA . GLY A 1 82 ? 14.602 -24.922 -4.516 1 98.56 82 GLY A CA 1
ATOM 637 C C . GLY A 1 82 ? 15.375 -25.031 -5.82 1 98.56 82 GLY A C 1
ATOM 638 O O . GLY A 1 82 ? 16.391 -25.734 -5.891 1 98.56 82 GLY A O 1
ATOM 639 N N . LEU A 1 83 ? 14.891 -24.297 -6.871 1 98.06 83 LEU A N 1
ATOM 640 C CA . LEU A 1 83 ? 15.57 -24.312 -8.164 1 98.06 83 LEU A CA 1
ATOM 641 C C . LEU A 1 83 ? 16.969 -23.719 -8.055 1 98.06 83 LEU A C 1
ATOM 643 O O . LEU A 1 83 ? 17.906 -24.203 -8.672 1 98.06 83 LEU A O 1
ATOM 647 N N . ILE A 1 84 ? 17.031 -22.656 -7.316 1 98.06 84 ILE A N 1
ATOM 648 C CA . ILE A 1 84 ? 18.297 -21.953 -7.148 1 98.06 84 ILE A CA 1
ATOM 649 C C . ILE A 1 84 ? 19.328 -22.891 -6.523 1 98.06 84 ILE A C 1
ATOM 651 O O . ILE A 1 84 ? 20.469 -22.969 -6.98 1 98.06 84 ILE A O 1
ATOM 655 N N . LYS A 1 85 ? 18.922 -23.641 -5.523 1 97.81 85 LYS A N 1
ATOM 656 C CA . LYS A 1 85 ? 19.812 -24.547 -4.801 1 97.81 85 LYS A CA 1
ATOM 657 C C . LYS A 1 85 ? 20.25 -25.703 -5.684 1 97.81 85 LYS A C 1
ATOM 659 O O . LYS A 1 85 ? 21.328 -26.281 -5.477 1 97.81 85 LYS A O 1
ATOM 664 N N . ASN A 1 86 ? 19.531 -25.953 -6.73 1 97.31 86 ASN A N 1
ATOM 665 C CA . ASN A 1 86 ? 19.781 -27.188 -7.469 1 97.31 86 ASN A CA 1
ATOM 666 C C . ASN A 1 86 ? 20.281 -26.906 -8.883 1 97.31 86 ASN A C 1
ATOM 668 O O . ASN A 1 86 ? 20.562 -27.844 -9.641 1 97.31 86 ASN A O 1
ATOM 672 N N . THR A 1 87 ? 20.328 -25.656 -9.258 1 96.38 87 THR A N 1
ATOM 673 C CA . THR A 1 87 ? 20.75 -25.375 -10.625 1 96.38 87 THR A CA 1
ATOM 674 C C . THR A 1 87 ? 22.266 -25.125 -10.68 1 96.38 87 THR A C 1
ATOM 676 O O . THR A 1 87 ? 22.828 -24.547 -9.758 1 96.38 87 THR A O 1
ATOM 679 N N . SER A 1 88 ? 22.906 -25.609 -11.742 1 95.88 88 SER A N 1
ATOM 680 C CA . SER A 1 88 ? 24.312 -25.328 -11.992 1 95.88 88 SER A CA 1
ATOM 681 C C . SER A 1 88 ? 24.484 -24.266 -13.07 1 95.88 88 SER A C 1
ATOM 683 O O . SER A 1 88 ? 25.594 -23.812 -13.336 1 95.88 88 SER A O 1
ATOM 685 N N . ASP A 1 89 ? 23.406 -23.828 -13.727 1 94.5 89 ASP A N 1
ATOM 686 C CA . ASP A 1 89 ? 23.406 -22.75 -14.727 1 94.5 89 ASP A CA 1
ATOM 687 C C . ASP A 1 89 ? 23.438 -21.375 -14.062 1 94.5 89 ASP A C 1
ATOM 689 O O . ASP A 1 89 ? 22.406 -20.906 -13.57 1 94.5 89 ASP A O 1
ATOM 693 N N . VAL A 1 90 ? 24.609 -20.734 -14.188 1 95.56 90 VAL A N 1
ATOM 694 C CA . VAL A 1 90 ? 24.812 -19.469 -13.492 1 95.56 90 VAL A CA 1
ATOM 695 C C . VAL A 1 90 ? 23.859 -18.406 -14.031 1 95.56 90 VAL A C 1
ATOM 697 O O . VAL A 1 90 ? 23.328 -17.594 -13.273 1 95.56 90 VAL A O 1
ATOM 700 N N . GLY A 1 91 ? 23.578 -18.453 -15.344 1 93.06 91 GLY A N 1
ATOM 701 C CA . GLY A 1 91 ? 22.641 -17.516 -15.938 1 93.06 91 GLY A CA 1
ATOM 702 C C . GLY A 1 91 ? 21.219 -17.703 -15.438 1 93.06 91 GLY A C 1
ATOM 703 O O . GLY A 1 91 ? 20.531 -16.734 -15.109 1 93.06 91 GLY A O 1
ATOM 704 N N . LEU A 1 92 ? 20.844 -18.953 -15.312 1 94.44 92 LEU A N 1
ATOM 705 C CA . LEU A 1 92 ? 19.516 -19.281 -14.773 1 94.44 92 LEU A CA 1
ATOM 706 C C . LEU A 1 92 ? 19.438 -18.906 -13.297 1 94.44 92 LEU A C 1
ATOM 708 O O . LEU A 1 92 ? 18.422 -18.344 -12.852 1 94.44 92 LEU A O 1
ATOM 712 N N . GLU A 1 93 ? 20.453 -19.156 -12.547 1 96.62 93 GLU A N 1
ATOM 713 C CA . GLU A 1 93 ? 20.5 -18.844 -11.125 1 96.62 93 GLU A CA 1
ATOM 714 C C . GLU A 1 93 ? 20.281 -17.359 -10.875 1 96.62 93 GLU A C 1
ATOM 716 O O . GLU A 1 93 ? 19.516 -16.984 -9.984 1 96.62 93 GLU A O 1
ATOM 721 N N . LYS A 1 94 ? 20.906 -16.531 -11.688 1 96.12 94 LYS A N 1
ATOM 722 C CA . LYS A 1 94 ? 20.797 -15.086 -11.539 1 96.12 94 LYS A CA 1
ATOM 723 C C . LYS A 1 94 ? 19.359 -14.617 -11.797 1 96.12 94 LYS A C 1
ATOM 725 O O . LYS A 1 94 ? 18.859 -13.742 -11.094 1 96.12 94 LYS A O 1
ATOM 730 N N . LYS A 1 95 ? 18.75 -15.172 -12.781 1 96.5 95 LYS A N 1
ATOM 731 C CA . LYS A 1 95 ? 17.375 -14.812 -13.086 1 96.5 95 LYS A CA 1
ATOM 732 C C . LYS A 1 95 ? 16.438 -15.258 -11.969 1 96.5 95 LYS A C 1
ATOM 734 O O . LYS A 1 95 ? 15.555 -14.492 -11.547 1 96.5 95 LYS A O 1
ATOM 739 N N . LEU A 1 96 ? 16.688 -16.422 -11.461 1 97.62 96 LEU A N 1
ATOM 740 C CA . LEU A 1 96 ? 15.875 -16.953 -10.375 1 97.62 96 LEU A CA 1
ATOM 741 C C . LEU A 1 96 ? 16.094 -16.172 -9.086 1 97.62 96 LEU A C 1
ATOM 743 O O . LEU A 1 96 ? 15.156 -15.945 -8.32 1 97.62 96 LEU A O 1
ATOM 747 N N . ASP A 1 97 ? 17.312 -15.742 -8.836 1 97.69 97 ASP A N 1
ATOM 748 C CA . ASP A 1 97 ? 17.625 -14.906 -7.68 1 97.69 97 ASP A CA 1
ATOM 749 C C . ASP A 1 97 ? 16.844 -13.594 -7.723 1 97.69 97 ASP A C 1
ATOM 751 O O . ASP A 1 97 ? 16.312 -13.156 -6.703 1 97.69 97 ASP A O 1
ATOM 755 N N . PHE A 1 98 ? 16.781 -13.062 -8.883 1 96.56 98 PHE A N 1
ATOM 756 C CA . PHE A 1 98 ? 16.016 -11.836 -9.047 1 96.56 98 PHE A CA 1
ATOM 757 C C . PHE A 1 98 ? 14.555 -12.062 -8.711 1 96.56 98 PHE A C 1
ATOM 759 O O . PHE A 1 98 ? 13.938 -11.258 -8.008 1 96.56 98 PHE A O 1
ATOM 766 N N . CYS A 1 99 ? 14.031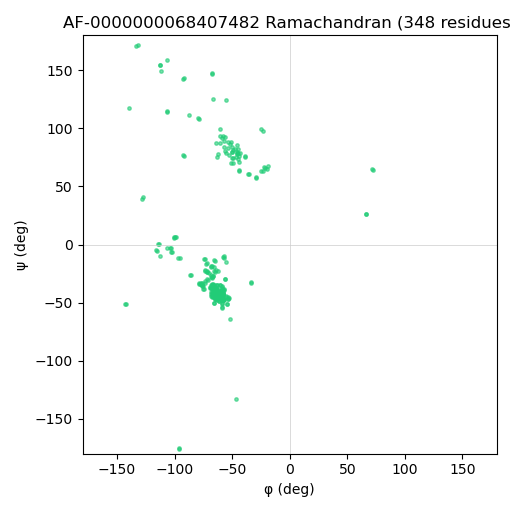 -13.172 -9.172 1 98.06 99 CYS A N 1
ATOM 767 C CA . CYS A 1 99 ? 12.633 -13.484 -8.914 1 98.06 99 CYS A CA 1
ATOM 768 C C . CYS A 1 99 ? 12.391 -13.758 -7.438 1 98.06 99 CYS A C 1
ATOM 770 O O . CYS A 1 99 ? 11.406 -13.273 -6.863 1 98.06 99 CYS A O 1
ATOM 772 N N . ALA A 1 100 ? 13.25 -14.492 -6.805 1 98.38 100 ALA A N 1
ATOM 773 C CA . ALA A 1 100 ? 13.117 -14.734 -5.367 1 98.38 100 ALA A CA 1
ATOM 774 C C . ALA A 1 100 ? 13.117 -13.422 -4.59 1 98.38 100 ALA A C 1
ATOM 776 O O . ALA A 1 100 ? 12.305 -13.234 -3.682 1 98.38 100 ALA A O 1
ATOM 777 N N . GLU A 1 101 ? 13.961 -12.523 -5 1 96.25 101 GLU A N 1
ATOM 778 C CA . GLU A 1 101 ? 14.062 -11.227 -4.348 1 96.25 101 GLU A CA 1
ATOM 779 C C . GLU A 1 101 ? 12.789 -10.406 -4.551 1 96.25 101 GLU A C 1
ATOM 781 O O . GLU A 1 101 ? 12.453 -9.555 -3.725 1 96.25 101 GLU A O 1
ATOM 786 N N . THR A 1 102 ? 12.125 -10.703 -5.637 1 95.94 102 THR A N 1
ATOM 787 C CA . THR A 1 102 ? 10.844 -10.047 -5.914 1 95.94 102 THR A CA 1
ATOM 788 C C . THR A 1 102 ? 9.734 -10.641 -5.047 1 95.94 102 THR A C 1
ATOM 790 O O . THR A 1 102 ? 8.891 -9.906 -4.527 1 95.94 102 THR A O 1
ATOM 793 N N . TYR A 1 103 ? 9.766 -11.938 -4.758 1 98.31 103 TYR A N 1
ATOM 794 C CA . TYR A 1 103 ? 8.703 -12.633 -4.035 1 98.31 103 TYR A CA 1
ATOM 795 C C . TYR A 1 103 ? 8.805 -12.375 -2.537 1 98.31 103 TYR A C 1
ATOM 797 O O . TYR A 1 103 ? 7.785 -12.281 -1.849 1 98.31 103 TYR A O 1
ATOM 805 N N . ILE A 1 104 ? 9.953 -12.234 -2.061 1 97.31 104 ILE A N 1
ATOM 806 C CA . ILE A 1 104 ? 10.188 -12.203 -0.621 1 97.31 104 ILE A CA 1
ATOM 807 C C . ILE A 1 104 ? 9.398 -11.055 0.007 1 97.31 104 ILE A C 1
ATOM 809 O O . ILE A 1 104 ? 8.586 -11.273 0.906 1 97.31 104 ILE A O 1
ATOM 813 N N . PRO A 1 105 ? 9.586 -9.797 -0.51 1 95.5 105 PRO A N 1
ATOM 814 C CA . PRO A 1 105 ? 8.805 -8.734 0.133 1 95.5 105 PRO A CA 1
ATOM 815 C C . PRO A 1 105 ? 7.305 -8.875 -0.109 1 95.5 105 PRO A C 1
ATOM 817 O O . PRO A 1 105 ? 6.5 -8.461 0.729 1 95.5 105 PRO A O 1
ATOM 820 N N . LEU A 1 106 ? 6.875 -9.469 -1.226 1 98 106 LEU A N 1
ATOM 821 C CA . LEU A 1 106 ? 5.453 -9.688 -1.474 1 98 106 LEU A CA 1
ATOM 822 C C . LEU A 1 106 ? 4.844 -10.594 -0.406 1 98 106 LEU A C 1
ATOM 824 O O . LEU A 1 106 ? 3.787 -10.281 0.148 1 98 106 LEU A O 1
ATOM 828 N N . VAL A 1 107 ? 5.555 -11.625 -0.08 1 98 107 VAL A N 1
ATOM 829 C CA . VAL A 1 107 ? 5.07 -12.633 0.861 1 98 107 VAL A CA 1
ATOM 830 C C . VAL A 1 107 ? 5.172 -12.094 2.287 1 98 107 VAL A C 1
ATOM 832 O O . VAL A 1 107 ? 4.297 -12.352 3.117 1 98 107 VAL A O 1
ATOM 835 N N . LYS A 1 108 ? 6.172 -11.352 2.543 1 95.25 108 LYS A N 1
ATOM 836 C CA . LYS A 1 108 ? 6.461 -10.977 3.924 1 95.25 108 LYS A CA 1
ATOM 837 C C . LYS A 1 108 ? 5.668 -9.742 4.34 1 95.25 108 LYS A C 1
ATOM 839 O O . LYS A 1 108 ? 5.363 -9.562 5.52 1 95.25 108 LYS A O 1
ATOM 844 N N . SER A 1 109 ? 5.34 -8.953 3.35 1 94.25 109 SER A N 1
ATOM 845 C CA . SER A 1 109 ? 4.812 -7.672 3.811 1 94.25 109 SER A CA 1
ATOM 846 C C . SER A 1 109 ? 3.676 -7.188 2.916 1 94.25 109 SER A C 1
ATOM 848 O O . SER A 1 109 ? 2.568 -6.93 3.395 1 94.25 109 SER A O 1
ATOM 850 N N . VAL A 1 110 ? 3.838 -7.137 1.625 1 96.94 110 VAL A N 1
ATOM 851 C CA . VAL A 1 110 ? 2.902 -6.457 0.734 1 96.94 110 VAL A CA 1
ATOM 852 C C . VAL A 1 110 ? 1.557 -7.176 0.751 1 96.94 110 VAL A C 1
ATOM 854 O O . VAL A 1 110 ? 0.516 -6.555 0.979 1 96.94 110 VAL A O 1
ATOM 857 N N . LEU A 1 111 ? 1.577 -8.477 0.556 1 98.38 111 LEU A N 1
ATOM 858 C CA . LEU A 1 111 ? 0.332 -9.227 0.444 1 98.38 111 LEU A CA 1
ATOM 859 C C . LEU A 1 111 ? -0.332 -9.383 1.808 1 98.38 111 LEU A C 1
ATOM 861 O O . LEU A 1 111 ? -1.554 -9.258 1.927 1 98.38 111 LEU A O 1
ATOM 865 N N . PRO A 1 112 ? 0.409 -9.594 2.863 1 96.69 112 PRO A N 1
ATOM 866 C CA . PRO A 1 112 ? -0.215 -9.539 4.188 1 96.69 112 PRO A CA 1
ATOM 867 C C . PRO A 1 112 ? -0.863 -8.188 4.48 1 96.69 112 PRO A C 1
ATOM 869 O O . PRO A 1 112 ? -1.927 -8.133 5.105 1 96.69 112 PRO A O 1
ATOM 872 N N . GLN A 1 113 ? -0.231 -7.172 4.008 1 93.94 113 GLN A N 1
ATOM 873 C CA . GLN A 1 113 ? -0.83 -5.852 4.184 1 93.94 113 GLN A CA 1
ATOM 874 C C . GLN A 1 113 ? -2.125 -5.727 3.385 1 93.94 113 GLN A C 1
ATOM 876 O O . GLN A 1 113 ? -3.064 -5.059 3.82 1 93.94 113 GLN A O 1
ATOM 881 N N . ALA A 1 114 ? -2.17 -6.367 2.244 1 97.5 114 ALA A N 1
ATOM 882 C CA . ALA A 1 114 ? -3.41 -6.402 1.474 1 97.5 114 ALA A CA 1
ATOM 883 C C . ALA A 1 114 ? -4.504 -7.156 2.229 1 97.5 114 ALA A C 1
ATOM 885 O O . ALA A 1 114 ? -5.66 -6.73 2.244 1 97.5 114 ALA A O 1
ATOM 886 N N . VAL A 1 115 ? -4.172 -8.242 2.869 1 98.19 115 VAL A N 1
ATOM 887 C CA . VAL A 1 115 ? -5.109 -9 3.689 1 98.19 115 VAL A CA 1
ATOM 888 C C . VAL A 1 115 ? -5.66 -8.109 4.801 1 98.19 115 VAL A C 1
ATOM 890 O O . VAL A 1 115 ? -6.875 -8.039 5.008 1 98.19 115 VAL A O 1
ATOM 893 N N . ASP A 1 116 ? -4.742 -7.395 5.469 1 95 116 ASP A N 1
ATOM 894 C CA . ASP A 1 116 ? -5.145 -6.484 6.539 1 95 116 ASP A CA 1
ATOM 895 C C . ASP A 1 116 ? -6.082 -5.398 6.012 1 95 116 ASP A C 1
ATOM 897 O O . ASP A 1 116 ? -7.047 -5.023 6.684 1 95 116 ASP A O 1
ATOM 901 N N . ALA A 1 117 ? -5.738 -4.918 4.848 1 96.56 117 ALA A N 1
ATOM 902 C CA . ALA A 1 117 ? -6.555 -3.863 4.25 1 96.56 117 ALA A CA 1
ATOM 903 C C . ALA A 1 117 ? -7.977 -4.355 3.988 1 96.56 117 ALA A C 1
ATOM 905 O O . ALA A 1 117 ? -8.945 -3.645 4.262 1 96.56 117 ALA A O 1
ATOM 906 N N . VAL A 1 118 ? -8.125 -5.551 3.521 1 98.06 118 VAL A N 1
ATOM 907 C CA . VAL A 1 118 ? -9.453 -6.113 3.299 1 98.06 118 VAL A CA 1
ATOM 908 C C . VAL A 1 118 ? -10.18 -6.27 4.633 1 98.06 118 VAL A C 1
ATOM 910 O O . VAL A 1 118 ? -11.352 -5.902 4.754 1 98.06 118 VAL A O 1
ATOM 913 N N . ASN A 1 119 ? -9.43 -6.801 5.609 1 96.44 119 ASN A N 1
ATOM 914 C CA . ASN A 1 119 ? -10 -6.984 6.938 1 96.44 119 ASN A CA 1
ATOM 915 C C . ASN A 1 119 ? -10.539 -5.676 7.504 1 96.44 119 ASN A C 1
ATOM 917 O O . ASN A 1 119 ? -11.547 -5.668 8.211 1 96.44 119 ASN A O 1
ATOM 921 N N . GLN A 1 120 ? -9.953 -4.676 7.109 1 93.56 120 GLN A N 1
ATOM 922 C CA . GLN A 1 120 ? -10.336 -3.363 7.621 1 93.56 120 GLN A CA 1
ATOM 923 C C . GLN A 1 120 ? -11.258 -2.639 6.645 1 93.56 120 GLN A C 1
ATOM 925 O O . GLN A 1 120 ? -11.516 -1.441 6.793 1 93.56 120 GLN A O 1
ATOM 930 N N . SER A 1 121 ? -11.68 -3.291 5.602 1 95.44 121 SER A N 1
ATOM 931 C CA . SER A 1 121 ? -12.602 -2.785 4.586 1 95.44 121 SER A CA 1
ATOM 932 C C . SER A 1 121 ? -11.969 -1.637 3.799 1 95.44 121 SER A C 1
ATOM 934 O O . SER A 1 121 ? -12.672 -0.719 3.369 1 95.44 121 SER A O 1
ATOM 936 N N . ARG A 1 122 ? -10.68 -1.676 3.768 1 94.62 122 ARG A N 1
ATOM 937 C CA . ARG A 1 122 ? -9.953 -0.731 2.922 1 94.62 122 ARG A CA 1
ATOM 938 C C . ARG A 1 122 ? -9.68 -1.327 1.545 1 94.62 122 ARG A C 1
ATOM 940 O O . ARG A 1 122 ? -8.531 -1.578 1.188 1 94.62 122 ARG A O 1
ATOM 947 N N . PHE A 1 123 ? -10.664 -1.339 0.777 1 97.25 123 PHE A N 1
ATOM 948 C CA . PHE A 1 123 ? -10.641 -2.131 -0.447 1 97.25 123 PHE A CA 1
ATOM 949 C C . PHE A 1 123 ? -9.805 -1.447 -1.521 1 97.25 123 PHE A C 1
ATOM 951 O O . PHE A 1 123 ? -9.156 -2.115 -2.326 1 97.25 123 PHE A O 1
ATOM 958 N N . LYS A 1 124 ? -9.859 -0.118 -1.484 1 94.25 124 LYS A N 1
ATOM 959 C CA . LYS A 1 124 ? -9.055 0.6 -2.471 1 94.25 124 LYS A CA 1
ATOM 960 C C . LYS A 1 124 ? -7.562 0.368 -2.238 1 94.25 124 LYS A C 1
ATOM 962 O O . LYS A 1 124 ? -6.809 0.155 -3.189 1 94.25 124 LYS A O 1
ATOM 967 N N . TYR A 1 125 ? -7.16 0.439 -1.026 1 96.44 125 TYR A N 1
ATOM 968 C CA . TYR A 1 125 ? -5.754 0.226 -0.701 1 96.44 125 TYR A CA 1
ATOM 969 C C . TYR A 1 125 ? -5.344 -1.215 -0.977 1 96.44 125 TYR A C 1
ATOM 971 O O . TYR A 1 125 ? -4.227 -1.472 -1.438 1 96.44 125 TYR A O 1
ATOM 979 N N . ALA A 1 126 ? -6.246 -2.158 -0.59 1 97.69 126 ALA A N 1
ATOM 980 C CA . ALA A 1 126 ? -5.984 -3.557 -0.918 1 97.69 126 ALA A CA 1
ATOM 981 C C . ALA A 1 126 ? -5.758 -3.736 -2.416 1 97.69 126 ALA A C 1
ATOM 983 O O . ALA A 1 126 ? -4.82 -4.426 -2.832 1 97.69 126 ALA A O 1
ATOM 984 N N . ASN A 1 127 ? -6.621 -3.088 -3.154 1 96.75 127 ASN A N 1
ATOM 985 C CA . ASN A 1 127 ? -6.516 -3.188 -4.605 1 96.75 127 ASN A CA 1
ATOM 986 C C . ASN A 1 127 ? -5.199 -2.607 -5.113 1 96.75 127 ASN A C 1
ATOM 988 O O . ASN A 1 127 ? -4.594 -3.152 -6.039 1 96.75 127 ASN A O 1
ATOM 992 N N . TYR A 1 128 ? -4.738 -1.604 -4.5 1 93.19 128 TYR A N 1
ATOM 993 C CA . TYR A 1 128 ? -3.443 -1.024 -4.844 1 93.19 128 TYR A CA 1
ATOM 994 C C . TYR A 1 128 ? -2.312 -2 -4.547 1 93.19 128 TYR A C 1
ATOM 996 O O . TYR A 1 128 ? -1.374 -2.133 -5.336 1 93.19 128 TYR A O 1
ATOM 1004 N N . SER A 1 129 ? -2.395 -2.633 -3.445 1 96.62 129 SER A N 1
ATOM 1005 C CA . SER A 1 129 ? -1.37 -3.596 -3.055 1 96.62 129 SER A CA 1
ATOM 1006 C C . SER A 1 129 ? -1.323 -4.773 -4.023 1 96.62 129 SER A C 1
ATOM 1008 O O . SER A 1 129 ? -0.242 -5.23 -4.402 1 96.62 129 SER A O 1
ATOM 1010 N N . ILE A 1 130 ? -2.496 -5.191 -4.441 1 97.94 130 ILE A N 1
ATOM 1011 C CA . ILE A 1 130 ? -2.607 -6.293 -5.391 1 97.94 130 ILE A CA 1
ATOM 1012 C C . ILE A 1 130 ? -2.02 -5.871 -6.738 1 97.94 130 ILE A C 1
ATOM 1014 O O . ILE A 1 130 ? -1.264 -6.625 -7.355 1 97.94 130 ILE A O 1
ATOM 1018 N N . PHE A 1 131 ? -2.35 -4.727 -7.152 1 95.38 131 PHE A N 1
ATOM 1019 C CA . PHE A 1 131 ? -1.837 -4.191 -8.406 1 95.38 131 PHE A CA 1
ATOM 1020 C C . PHE A 1 131 ? -0.316 -4.098 -8.375 1 95.38 131 PHE A C 1
ATOM 1022 O O . PHE A 1 131 ? 0.357 -4.523 -9.32 1 95.38 131 PHE A O 1
ATOM 1029 N N . TYR A 1 132 ? 0.234 -3.578 -7.32 1 95.75 132 TYR A N 1
ATOM 1030 C CA . TYR A 1 132 ? 1.677 -3.467 -7.145 1 95.75 132 TYR A CA 1
ATOM 1031 C C . TYR A 1 132 ? 2.344 -4.836 -7.211 1 95.75 132 TYR A C 1
ATOM 1033 O O . TYR A 1 132 ? 3.354 -5.008 -7.895 1 95.75 132 TYR A O 1
ATOM 1041 N N . ALA A 1 133 ? 1.757 -5.781 -6.469 1 97.69 133 ALA A N 1
ATOM 1042 C CA . ALA A 1 133 ? 2.316 -7.129 -6.457 1 97.69 133 ALA A CA 1
ATOM 1043 C C . ALA A 1 133 ? 2.352 -7.723 -7.863 1 97.69 133 ALA A C 1
ATOM 1045 O O . ALA A 1 133 ? 3.34 -8.344 -8.258 1 97.69 133 ALA A O 1
ATOM 1046 N N . GLY A 1 134 ? 1.273 -7.504 -8.625 1 97.38 134 GLY A N 1
ATOM 1047 C CA . GLY A 1 134 ? 1.236 -7.988 -10 1 97.38 134 GLY A CA 1
ATOM 1048 C C . GLY A 1 134 ? 2.324 -7.391 -10.867 1 97.38 134 GLY A C 1
ATOM 1049 O O . GLY A 1 134 ? 2.941 -8.094 -11.672 1 97.38 134 GLY A O 1
ATOM 1050 N N . LYS A 1 135 ? 2.527 -6.148 -10.719 1 95.25 135 LYS A N 1
ATOM 1051 C CA . LYS A 1 135 ? 3.586 -5.492 -11.477 1 95.25 135 LYS A CA 1
ATOM 1052 C C . LYS A 1 135 ? 4.953 -6.07 -11.133 1 95.25 135 LYS A C 1
ATOM 1054 O O . LYS A 1 135 ? 5.777 -6.309 -12.016 1 95.25 135 LYS A O 1
ATOM 1059 N N . GLU A 1 136 ? 5.199 -6.301 -9.828 1 96 136 GLU A N 1
ATOM 1060 C CA . GLU A 1 136 ? 6.477 -6.852 -9.375 1 96 136 GLU A CA 1
ATOM 1061 C C . GLU A 1 136 ? 6.723 -8.234 -9.977 1 96 136 GLU A C 1
ATOM 1063 O O . GLU A 1 136 ? 7.828 -8.523 -10.438 1 96 136 GLU A O 1
ATOM 1068 N N . ILE A 1 137 ? 5.699 -9.039 -10.016 1 97.12 137 ILE A N 1
ATOM 1069 C CA . ILE A 1 137 ? 5.828 -10.375 -10.586 1 97.12 137 ILE A CA 1
ATOM 1070 C C . ILE A 1 137 ? 6.059 -10.266 -12.094 1 97.12 137 ILE A C 1
ATOM 1072 O O . ILE A 1 137 ? 6.809 -11.055 -12.672 1 97.12 137 ILE A O 1
ATOM 1076 N N . GLY A 1 138 ? 5.453 -9.289 -12.68 1 95 138 GLY A N 1
ATOM 1077 C CA . GLY A 1 138 ? 5.703 -9.031 -14.086 1 95 138 GLY A CA 1
ATOM 1078 C C . GLY A 1 138 ? 7.164 -8.758 -14.398 1 95 138 GLY A C 1
ATOM 1079 O O . GLY A 1 138 ? 7.68 -9.203 -15.422 1 95 138 GLY A O 1
ATOM 1080 N N . TYR A 1 139 ? 7.824 -8.031 -13.531 1 93.81 139 TYR A N 1
ATOM 1081 C CA . TYR A 1 139 ? 9.242 -7.75 -13.727 1 93.81 139 TYR A CA 1
ATOM 1082 C C . TYR A 1 139 ? 10.062 -9.031 -13.68 1 93.81 139 TYR A C 1
ATOM 1084 O O . TYR A 1 139 ? 11.031 -9.188 -14.43 1 93.81 139 TYR A O 1
ATOM 1092 N N . CYS A 1 140 ? 9.703 -9.922 -12.805 1 95.81 140 CYS A N 1
ATOM 1093 C CA . CYS A 1 140 ? 10.359 -11.227 -12.766 1 95.81 140 CYS A CA 1
ATOM 1094 C C . CYS A 1 140 ? 10.172 -11.969 -14.078 1 95.81 140 CYS A C 1
ATOM 1096 O O . CYS A 1 140 ? 11.125 -12.516 -14.633 1 95.81 140 CYS A O 1
ATOM 1098 N N . ASN A 1 141 ? 8.961 -11.969 -14.57 1 94.19 141 ASN A N 1
ATOM 1099 C CA . ASN A 1 141 ? 8.695 -12.625 -15.852 1 94.19 141 ASN A CA 1
ATOM 1100 C C . ASN A 1 141 ? 9.57 -12.062 -16.969 1 94.19 141 ASN A C 1
ATOM 1102 O O . ASN A 1 141 ? 10.055 -12.805 -17.812 1 94.19 141 ASN A O 1
ATOM 1106 N N . ASN A 1 142 ? 9.773 -10.852 -16.953 1 93.25 142 ASN A N 1
ATOM 1107 C CA . ASN A 1 142 ? 10.531 -10.172 -18 1 93.25 142 ASN A CA 1
ATOM 1108 C C . ASN A 1 142 ? 11.992 -10.617 -18.016 1 93.25 142 ASN A C 1
ATOM 1110 O O . ASN A 1 142 ? 12.672 -10.5 -19.031 1 93.25 142 ASN A O 1
ATOM 1114 N N . LYS A 1 143 ? 12.477 -11.125 -16.891 1 93.94 143 LYS A N 1
ATOM 1115 C CA . LYS A 1 143 ? 13.844 -11.625 -16.828 1 93.94 143 LYS A CA 1
ATOM 1116 C C . LYS A 1 143 ? 14.031 -12.852 -17.719 1 93.94 143 LYS A C 1
ATOM 1118 O O . LYS A 1 143 ? 15.156 -13.195 -18.094 1 93.94 143 LYS A O 1
ATOM 1123 N N . PHE A 1 144 ? 12.922 -13.383 -18.141 1 94 144 PHE A N 1
ATOM 1124 C CA . PHE A 1 144 ? 12.984 -14.602 -18.938 1 94 144 PHE A CA 1
ATOM 1125 C C . PHE A 1 144 ? 12.492 -14.336 -20.359 1 94 144 PHE A C 1
ATOM 1127 O O . PHE A 1 144 ? 12.281 -15.281 -21.125 1 94 144 PHE A O 1
ATOM 1134 N N . SER A 1 145 ? 12.07 -13.172 -20.828 1 85.12 145 SER A N 1
ATOM 1135 C CA . SER A 1 145 ? 11.5 -12.836 -22.125 1 85.12 145 SER A CA 1
ATOM 1136 C C . SER A 1 145 ? 12.43 -13.258 -23.266 1 85.12 145 SER A C 1
ATOM 1138 O O . SER A 1 145 ? 11.977 -13.555 -24.375 1 85.12 145 SER A O 1
ATOM 1140 N N . GLY A 1 146 ? 13.609 -13.57 -23.172 1 71.94 146 GLY A N 1
ATOM 1141 C CA . GLY A 1 146 ? 14.547 -13.992 -24.188 1 71.94 146 GLY A CA 1
ATOM 1142 C C . GLY A 1 146 ? 14.875 -15.469 -24.141 1 71.94 146 GLY A C 1
ATOM 1143 O O . GLY A 1 146 ? 15.586 -15.992 -25 1 71.94 146 GLY A O 1
ATOM 1144 N N . SER A 1 147 ? 14.328 -15.984 -23.219 1 65.69 147 SER A N 1
ATOM 1145 C CA . SER A 1 147 ? 14.602 -17.406 -23.078 1 65.69 147 SER A CA 1
ATOM 1146 C C . SER A 1 147 ? 13.359 -18.25 -23.375 1 65.69 147 SER A C 1
ATOM 1148 O O . SE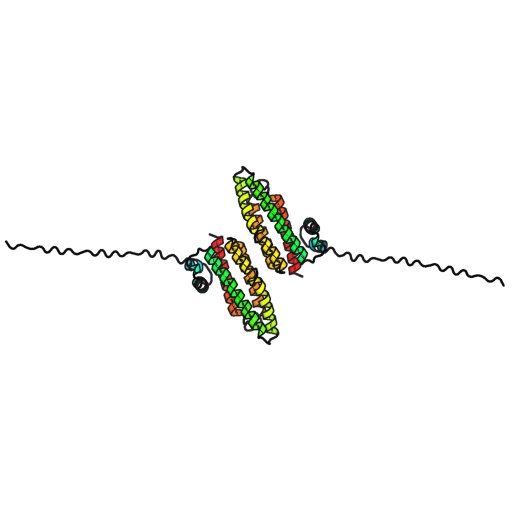R A 1 147 ? 12.25 -17.719 -23.422 1 65.69 147 SER A O 1
ATOM 1150 N N . THR A 1 148 ? 13.477 -19.438 -23.875 1 61.94 148 THR A N 1
ATOM 1151 C CA . THR A 1 148 ? 12.398 -20.312 -24.312 1 61.94 148 THR A CA 1
ATOM 1152 C C . THR A 1 148 ? 11.344 -20.469 -23.203 1 61.94 148 THR A C 1
ATOM 1154 O O . THR A 1 148 ? 10.148 -20.344 -23.469 1 61.94 148 THR A O 1
ATOM 1157 N N . THR A 1 149 ? 11.742 -21.062 -22.078 1 77.38 149 THR A N 1
ATOM 1158 C CA . THR A 1 149 ? 10.656 -21.297 -21.125 1 77.38 149 THR A CA 1
ATOM 1159 C C . THR A 1 149 ? 11.125 -21.016 -19.703 1 77.38 149 THR A C 1
ATOM 1161 O O . THR A 1 149 ? 12.172 -21.5 -19.266 1 77.38 149 THR A O 1
ATOM 1164 N N . SER A 1 150 ? 10.555 -20.062 -19.016 1 90.44 150 SER A N 1
ATOM 1165 C CA . SER A 1 150 ? 10.781 -19.844 -17.594 1 90.44 150 SER A CA 1
ATOM 1166 C C . SER A 1 150 ? 10.227 -20.984 -16.766 1 90.44 150 SER A C 1
ATOM 1168 O O . SER A 1 150 ? 9.078 -21.406 -16.953 1 90.44 150 SER A O 1
ATOM 1170 N N . PRO A 1 151 ? 11.062 -21.547 -15.977 1 94.88 151 PRO A N 1
ATOM 1171 C CA . PRO A 1 151 ? 10.523 -22.578 -15.078 1 94.88 151 PRO A CA 1
ATOM 1172 C C . PRO A 1 151 ? 9.414 -22.047 -14.18 1 94.88 151 PRO A C 1
ATOM 1174 O O . PRO A 1 151 ? 8.695 -22.828 -13.547 1 94.88 151 PRO A O 1
ATOM 1177 N N . LEU A 1 152 ? 9.242 -20.688 -14.164 1 97.31 152 LEU A N 1
ATOM 1178 C CA . LEU A 1 152 ? 8.281 -20.078 -13.25 1 97.31 152 LEU A CA 1
ATOM 1179 C C . LEU A 1 152 ? 7.016 -19.656 -13.992 1 97.31 152 LEU A C 1
ATOM 1181 O O . LEU A 1 152 ? 6.051 -19.203 -13.375 1 97.31 152 LEU A O 1
ATOM 1185 N N . SER A 1 153 ? 6.965 -19.812 -15.242 1 94.19 153 SER A N 1
ATOM 1186 C CA . SER A 1 153 ? 5.938 -19.219 -16.094 1 94.19 153 SER A CA 1
ATOM 1187 C C . SER A 1 153 ? 4.543 -19.688 -15.672 1 94.19 153 SER A C 1
ATOM 1189 O O . SER A 1 153 ? 3.648 -18.859 -15.469 1 94.19 153 SER A O 1
ATOM 1191 N N . ASP A 1 154 ? 4.359 -20.984 -15.531 1 94.69 154 ASP A N 1
ATOM 1192 C CA . ASP A 1 154 ? 3.043 -21.516 -15.195 1 94.69 154 ASP A CA 1
ATOM 1193 C C . ASP A 1 154 ? 2.561 -20.984 -13.852 1 94.69 154 ASP A C 1
ATOM 1195 O O . ASP A 1 154 ? 1.4 -20.594 -13.711 1 94.69 154 ASP A O 1
ATOM 1199 N N . ARG A 1 155 ? 3.406 -20.984 -12.883 1 97.38 155 ARG A N 1
ATOM 1200 C CA . ARG A 1 155 ? 3.053 -20.484 -11.555 1 97.38 155 ARG A CA 1
ATOM 1201 C C . ARG A 1 155 ? 2.736 -19 -11.594 1 97.38 155 ARG A C 1
ATOM 1203 O O . ARG A 1 155 ? 1.728 -18.562 -11.039 1 97.38 155 ARG A O 1
ATOM 1210 N N . ASN A 1 156 ? 3.584 -18.219 -12.312 1 97.44 156 ASN A N 1
ATOM 1211 C CA . ASN A 1 156 ? 3.391 -16.781 -12.391 1 97.44 156 ASN A CA 1
ATOM 1212 C C . ASN A 1 156 ? 2.117 -16.422 -13.148 1 97.44 156 ASN A C 1
ATOM 1214 O O . ASN A 1 156 ? 1.427 -15.461 -12.797 1 97.44 156 ASN A O 1
ATOM 1218 N N . VAL A 1 157 ? 1.778 -17.172 -14.164 1 96.12 157 VAL A N 1
ATOM 1219 C CA . VAL A 1 157 ? 0.557 -16.938 -14.93 1 96.12 157 VAL A CA 1
ATOM 1220 C C . VAL A 1 157 ? -0.662 -17.172 -14.039 1 96.12 157 VAL A C 1
ATOM 1222 O O . VAL A 1 157 ? -1.604 -16.375 -14.039 1 96.12 157 VAL A O 1
ATOM 1225 N N . THR A 1 158 ? -0.634 -18.234 -13.289 1 98 158 THR A N 1
ATOM 1226 C CA . THR A 1 158 ? -1.733 -18.531 -12.375 1 98 158 THR A CA 1
ATOM 1227 C C . THR A 1 158 ? -1.896 -17.422 -11.344 1 98 158 THR A C 1
ATOM 1229 O O . THR A 1 158 ? -3.012 -16.969 -11.094 1 98 158 THR A O 1
ATOM 1232 N N . ILE A 1 159 ? -0.813 -16.953 -10.781 1 98.69 159 ILE A N 1
ATOM 1233 C CA . ILE A 1 159 ? -0.838 -15.891 -9.773 1 98.69 159 ILE A CA 1
ATOM 1234 C C . ILE A 1 159 ? -1.403 -14.617 -10.391 1 98.69 159 ILE A C 1
ATOM 1236 O O . ILE A 1 159 ? -2.213 -13.922 -9.773 1 98.69 159 ILE A O 1
ATOM 1240 N N . GLN A 1 160 ? -1.016 -14.312 -11.609 1 98.31 160 GLN A N 1
ATOM 1241 C CA . GLN A 1 160 ? -1.524 -13.133 -12.297 1 98.31 160 GLN A CA 1
ATOM 1242 C C . GLN A 1 160 ? -3.037 -13.211 -12.484 1 98.31 160 GLN A C 1
ATOM 1244 O O . GLN A 1 160 ? -3.744 -12.219 -12.289 1 98.31 160 GLN A O 1
ATOM 1249 N N . LYS A 1 161 ? -3.502 -14.367 -12.828 1 98.56 161 LYS A N 1
ATOM 1250 C CA . LYS A 1 161 ? -4.945 -14.562 -12.961 1 98.56 161 LYS A CA 1
ATOM 1251 C C . LYS A 1 161 ? -5.648 -14.367 -11.617 1 98.56 161 LYS A C 1
ATOM 1253 O O . LYS A 1 161 ? -6.719 -13.758 -11.555 1 98.56 161 LYS A O 1
ATOM 1258 N N . LEU A 1 162 ? -5.051 -14.828 -10.578 1 98.81 162 LEU A N 1
ATOM 1259 C CA . LEU A 1 162 ? -5.621 -14.656 -9.242 1 98.81 162 LEU A CA 1
ATOM 1260 C C . LEU A 1 162 ? -5.637 -13.188 -8.844 1 98.81 162 LEU A C 1
ATOM 1262 O O . LEU A 1 162 ? -6.574 -12.727 -8.188 1 98.81 162 LEU A O 1
ATOM 1266 N N . PHE A 1 163 ? -4.594 -12.391 -9.211 1 98.81 163 PHE A N 1
ATOM 1267 C CA . PHE A 1 163 ? -4.602 -10.953 -8.977 1 98.81 163 PHE A CA 1
ATOM 1268 C C . PHE A 1 163 ? -5.793 -10.297 -9.656 1 98.81 163 PHE A C 1
ATOM 1270 O O . PHE A 1 163 ? -6.473 -9.461 -9.062 1 98.81 163 PHE A O 1
ATOM 1277 N N . ASP A 1 164 ? -6.016 -10.727 -10.883 1 98.62 164 ASP A N 1
ATOM 1278 C CA . ASP A 1 164 ? -7.137 -10.172 -11.633 1 98.62 164 ASP A CA 1
ATOM 1279 C C . ASP A 1 164 ? -8.469 -10.492 -10.961 1 98.62 164 ASP A C 1
ATOM 1281 O O . ASP A 1 164 ? -9.344 -9.633 -10.867 1 98.62 164 ASP A O 1
ATOM 1285 N N . ILE A 1 165 ? -8.602 -11.688 -10.539 1 98.81 165 ILE A N 1
ATOM 1286 C CA . ILE A 1 165 ? -9.812 -12.117 -9.844 1 98.81 165 ILE A CA 1
ATOM 1287 C C . ILE A 1 165 ? -9.984 -11.305 -8.562 1 98.81 165 ILE A C 1
ATOM 1289 O O . ILE A 1 165 ? -11.062 -10.773 -8.297 1 98.81 165 ILE A O 1
ATOM 1293 N N . ALA A 1 166 ? -8.906 -11.203 -7.766 1 98.81 166 ALA A N 1
ATOM 1294 C CA . ALA A 1 166 ? -8.969 -10.453 -6.52 1 98.81 166 ALA A CA 1
ATOM 1295 C C . ALA A 1 166 ? -9.352 -9 -6.773 1 98.81 166 ALA A C 1
ATOM 1297 O O . ALA A 1 166 ? -10.203 -8.445 -6.07 1 98.81 166 ALA A O 1
ATOM 1298 N N . SER A 1 167 ? -8.758 -8.406 -7.754 1 98.69 167 SER A N 1
ATOM 1299 C CA . SER A 1 167 ? -9.062 -7.023 -8.102 1 98.69 167 SER A CA 1
ATOM 1300 C C . SER A 1 167 ? -10.539 -6.859 -8.453 1 98.69 167 SER A C 1
ATOM 1302 O O . SER A 1 167 ? -11.188 -5.898 -8.023 1 98.69 167 SER A O 1
ATOM 1304 N N . ALA A 1 168 ? -11.062 -7.801 -9.227 1 98.62 168 ALA A N 1
ATOM 1305 C CA . ALA A 1 168 ? -12.477 -7.75 -9.609 1 98.62 168 ALA A CA 1
ATOM 1306 C C . ALA A 1 168 ? -13.375 -7.863 -8.383 1 98.62 168 ALA A C 1
ATOM 1308 O O . ALA A 1 168 ? -14.375 -7.145 -8.266 1 98.62 168 ALA A O 1
ATOM 1309 N N . ILE A 1 169 ? -13.078 -8.734 -7.48 1 98.62 169 ILE A N 1
ATOM 1310 C CA . ILE A 1 169 ? -13.875 -8.898 -6.27 1 98.62 169 ILE A CA 1
ATOM 1311 C C . ILE A 1 169 ? -13.82 -7.617 -5.438 1 98.62 169 ILE A C 1
ATOM 1313 O O . ILE A 1 169 ? -14.852 -7.148 -4.941 1 98.62 169 ILE A O 1
ATOM 1317 N N . LEU A 1 170 ? -12.648 -7.078 -5.273 1 98.56 170 LEU A N 1
ATOM 1318 C CA . LEU A 1 170 ? -12.492 -5.844 -4.508 1 98.56 170 LEU A CA 1
ATOM 1319 C C . LEU A 1 170 ? -13.281 -4.703 -5.148 1 98.56 170 LEU A C 1
ATOM 1321 O O . LEU A 1 170 ? -13.852 -3.869 -4.441 1 98.56 170 LEU A O 1
ATOM 1325 N N . ASN A 1 171 ? -13.336 -4.711 -6.41 1 97.62 171 ASN A N 1
ATOM 1326 C CA . ASN A 1 171 ? -14.102 -3.684 -7.109 1 97.62 171 ASN A CA 1
ATOM 1327 C C . ASN A 1 171 ? -15.602 -3.828 -6.844 1 97.62 171 ASN A C 1
ATOM 1329 O O . ASN A 1 171 ? -16.328 -2.83 -6.785 1 97.62 171 ASN A O 1
ATOM 1333 N N . LEU A 1 172 ? -16.062 -5.105 -6.715 1 97.44 172 LEU A N 1
ATOM 1334 C CA . LEU A 1 172 ? -17.453 -5.309 -6.332 1 97.44 172 LEU A CA 1
ATOM 1335 C C . LEU A 1 172 ? -17.75 -4.656 -4.984 1 97.44 172 LEU A C 1
ATOM 1337 O O . LEU A 1 172 ? -18.812 -4.082 -4.789 1 97.44 172 LEU A O 1
ATOM 1341 N N . LEU A 1 173 ? -16.766 -4.754 -4.098 1 97.38 173 LEU A N 1
ATOM 1342 C CA . LEU A 1 173 ? -16.938 -4.227 -2.748 1 97.38 173 LEU A CA 1
ATOM 1343 C C . LEU A 1 173 ? -16.875 -2.701 -2.752 1 97.38 173 LEU A C 1
ATOM 1345 O O . LEU A 1 173 ? -17.516 -2.053 -1.913 1 97.38 173 LEU A O 1
ATOM 1349 N N . LEU A 1 174 ? -16.125 -2.168 -3.629 1 94.38 174 LEU A N 1
ATOM 1350 C CA . LEU A 1 174 ? -16 -0.717 -3.736 1 94.38 174 LEU A CA 1
ATOM 1351 C C . LEU A 1 174 ? -17.266 -0.106 -4.305 1 94.38 174 LEU A C 1
ATOM 1353 O O . LEU A 1 174 ? -17.641 1.016 -3.947 1 94.38 174 LEU A O 1
ATOM 1357 N N . ASN A 1 175 ? -17.953 -0.801 -5.105 1 87.62 175 ASN A N 1
ATOM 1358 C CA . ASN A 1 175 ? -19.125 -0.28 -5.797 1 87.62 175 ASN A CA 1
ATOM 1359 C C . ASN A 1 175 ? -20.406 -0.654 -5.074 1 87.62 175 ASN A C 1
ATOM 1361 O O . ASN A 1 175 ? -21.5 -0.213 -5.457 1 87.62 175 ASN A O 1
ATOM 1365 N N . GLY A 1 176 ? -20.422 -1.517 -4.117 1 74.62 176 GLY A N 1
ATOM 1366 C CA . GLY A 1 176 ? -21.609 -1.923 -3.396 1 74.62 176 GLY A CA 1
ATOM 1367 C C . GLY A 1 176 ? -21.812 -1.163 -2.098 1 74.62 176 GLY A C 1
ATOM 1368 O O . GLY A 1 176 ? -20.922 -0.436 -1.653 1 74.62 176 GLY A O 1
ATOM 1369 N N . MET B 1 1 ? 93 43.656 11.625 1 33.06 1 MET B N 1
ATOM 1370 C CA . MET B 1 1 ? 92.125 42.688 10.953 1 33.06 1 MET B CA 1
ATOM 1371 C C . MET B 1 1 ? 90.812 42.562 11.688 1 33.06 1 MET B C 1
ATOM 1373 O O . MET B 1 1 ? 90.75 42 12.797 1 33.06 1 MET B O 1
ATOM 1377 N N . LYS B 1 2 ? 89.875 43.594 11.57 1 36.25 2 LYS B N 1
ATOM 1378 C CA . LYS B 1 2 ? 88.562 43.75 12.203 1 36.25 2 LYS B CA 1
ATOM 1379 C C . LYS B 1 2 ? 87.625 42.594 11.805 1 36.25 2 LYS B C 1
ATOM 1381 O O . LYS B 1 2 ? 87.375 42.375 10.617 1 36.25 2 LYS B O 1
ATOM 1386 N N . LYS B 1 3 ? 87.562 41.531 12.602 1 39.78 3 LYS B N 1
ATOM 1387 C CA . LYS B 1 3 ? 86.688 40.375 12.445 1 39.78 3 LYS B CA 1
ATOM 1388 C C . LYS B 1 3 ? 85.25 40.781 12.258 1 39.78 3 LYS B C 1
ATOM 1390 O O . LYS B 1 3 ? 84.688 41.5 13.102 1 39.78 3 LYS B O 1
ATOM 1395 N N . ILE B 1 4 ? 84.75 41.031 11.055 1 43.06 4 ILE B N 1
ATOM 1396 C CA . ILE B 1 4 ? 83.375 41.281 10.664 1 43.06 4 ILE B CA 1
ATOM 1397 C C . ILE B 1 4 ? 82.5 40.188 11.188 1 43.06 4 ILE B C 1
ATOM 1399 O O . ILE B 1 4 ? 82.688 39 10.852 1 43.06 4 ILE B O 1
ATOM 1403 N N . SER B 1 5 ? 82 40.219 12.359 1 44.78 5 SER B N 1
ATOM 1404 C CA . SER B 1 5 ? 81 39.312 12.891 1 44.78 5 SER B CA 1
ATOM 1405 C C . SER B 1 5 ? 79.75 39.375 12.102 1 44.78 5 SER B C 1
ATOM 1407 O O . SER B 1 5 ? 79.125 40.438 12.008 1 44.78 5 SER B O 1
ATOM 1409 N N . ILE B 1 6 ? 79.625 38.594 11.016 1 44.25 6 ILE B N 1
ATOM 1410 C CA . ILE B 1 6 ? 78.375 38.406 10.242 1 44.25 6 ILE B CA 1
ATOM 1411 C C . ILE B 1 6 ? 77.312 37.875 11.156 1 44.25 6 ILE B C 1
ATOM 1413 O O . ILE B 1 6 ? 77.438 36.812 11.742 1 44.25 6 ILE B O 1
ATOM 1417 N N . CYS B 1 7 ? 76.438 38.656 11.805 1 42.19 7 CYS B N 1
ATOM 1418 C CA . CYS B 1 7 ? 75.188 38.281 12.492 1 42.19 7 CYS B CA 1
ATOM 1419 C C . CYS B 1 7 ? 74.188 37.688 11.523 1 42.19 7 CYS B C 1
ATOM 1421 O O . CYS B 1 7 ? 73.688 38.406 10.641 1 42.19 7 CYS B O 1
ATOM 1423 N N . VAL B 1 8 ? 74.375 36.469 11.164 1 44.16 8 VAL B N 1
ATOM 1424 C CA . VAL B 1 8 ? 73.312 35.75 10.406 1 44.16 8 VAL B CA 1
ATOM 1425 C C . VAL B 1 8 ? 72 35.781 11.188 1 44.16 8 VAL B C 1
ATOM 1427 O O . VAL B 1 8 ? 71.938 35.219 12.273 1 44.16 8 VAL B O 1
ATOM 1430 N N . SER B 1 9 ? 71.25 36.812 11.164 1 44.56 9 SER B N 1
ATOM 1431 C CA . SER B 1 9 ? 69.875 36.812 11.648 1 44.56 9 SER B CA 1
ATOM 1432 C C . SER B 1 9 ? 69 35.719 11.008 1 44.56 9 SER B C 1
ATOM 1434 O O . SER B 1 9 ? 68.938 35.625 9.781 1 44.56 9 SER B O 1
ATOM 1436 N N . PHE B 1 10 ? 69 34.562 11.609 1 43.78 10 PHE B N 1
ATOM 1437 C CA . PHE B 1 10 ? 68 33.5 11.25 1 43.78 10 PHE B CA 1
ATOM 1438 C C . PHE B 1 10 ? 66.562 34.031 11.32 1 43.78 10 PHE B C 1
ATOM 1440 O O . PHE B 1 10 ? 66.062 34.312 12.406 1 43.78 10 PHE B O 1
ATOM 1447 N N . LEU B 1 11 ? 66.062 34.812 10.344 1 43.44 11 LEU B N 1
ATOM 1448 C CA . LEU B 1 11 ? 64.688 35.031 10.164 1 43.44 11 LEU B CA 1
ATOM 1449 C C . LEU B 1 11 ? 63.875 33.75 10.242 1 43.44 11 LEU B C 1
ATOM 1451 O O . LEU B 1 11 ? 64 32.875 9.391 1 43.44 11 LEU B O 1
ATOM 1455 N N . PHE B 1 12 ? 63.469 33.312 11.438 1 43.09 12 PHE B N 1
ATOM 1456 C CA . PHE B 1 12 ? 62.469 32.25 11.633 1 43.09 12 PHE B CA 1
ATOM 1457 C C . PHE B 1 12 ? 61.25 32.531 10.797 1 43.09 12 PHE B C 1
ATOM 1459 O O . PHE B 1 12 ? 60.531 33.531 11.031 1 43.09 12 PHE B O 1
ATOM 1466 N N . LEU B 1 13 ? 61.281 32.188 9.477 1 43.06 13 LEU B N 1
ATOM 1467 C CA . LEU B 1 13 ? 60.062 32.062 8.695 1 43.06 13 LEU B CA 1
ATOM 1468 C C . LEU B 1 13 ? 58.969 31.328 9.484 1 43.06 13 LEU B C 1
ATOM 1470 O O . LEU B 1 13 ? 59.094 30.125 9.734 1 43.06 13 LEU B O 1
ATOM 1474 N N . ASN B 1 14 ? 58.312 32 10.375 1 46.91 14 ASN B N 1
ATOM 1475 C CA . ASN B 1 14 ? 57.062 31.469 10.891 1 46.91 14 ASN B CA 1
ATOM 1476 C C . ASN B 1 14 ? 56.125 31.047 9.758 1 46.91 14 ASN B C 1
ATOM 1478 O O . ASN B 1 14 ? 55.594 31.875 9.016 1 46.91 14 ASN B O 1
ATOM 1482 N N . ILE B 1 15 ? 56.438 29.906 9.125 1 47.38 15 ILE B N 1
ATOM 1483 C CA . ILE B 1 15 ? 55.438 29.266 8.297 1 47.38 15 ILE B CA 1
ATOM 1484 C C . ILE B 1 15 ? 54.094 29.234 9.047 1 47.38 15 ILE B C 1
ATOM 1486 O O . ILE B 1 15 ? 53.969 28.531 10.055 1 47.38 15 ILE B O 1
ATOM 1490 N N . PHE B 1 16 ? 53.406 30.375 9.055 1 47.06 16 PHE B N 1
ATOM 1491 C CA . PHE B 1 16 ? 52 30.297 9.414 1 47.06 16 PHE B CA 1
ATOM 1492 C C . PHE B 1 16 ? 51.312 29.141 8.703 1 47.06 16 PHE B C 1
ATOM 1494 O O . PHE B 1 16 ? 51.156 29.172 7.477 1 47.06 16 PHE B O 1
ATOM 1501 N N . HIS B 1 17 ? 51.438 27.938 9.242 1 47.91 17 HIS B N 1
ATOM 1502 C CA . HIS B 1 17 ? 50.562 26.859 8.836 1 47.91 17 HIS B CA 1
ATOM 1503 C C . HIS B 1 17 ? 49.094 27.328 8.812 1 47.91 17 HIS B C 1
ATOM 1505 O O . HIS B 1 17 ? 48.469 27.469 9.867 1 47.91 17 HIS B O 1
ATOM 1511 N N . VAL B 1 18 ? 48.719 28.109 7.801 1 48.19 18 VAL B N 1
ATOM 1512 C CA . VAL B 1 18 ? 47.312 28.172 7.512 1 48.19 18 VAL B CA 1
ATOM 1513 C C . VAL B 1 18 ? 46.719 26.75 7.426 1 48.19 18 VAL B C 1
ATOM 1515 O O . VAL B 1 18 ? 47 26.016 6.477 1 48.19 18 VAL B O 1
ATOM 1518 N N . SER B 1 19 ? 46.625 26.094 8.516 1 43.94 19 SER B N 1
ATOM 1519 C CA . SER B 1 19 ? 45.75 24.922 8.477 1 43.94 19 SER B CA 1
ATOM 1520 C C . SER B 1 19 ? 44.438 25.219 7.758 1 43.94 19 SER B C 1
ATOM 1522 O O . SER B 1 19 ? 43.562 25.922 8.289 1 43.94 19 SER B O 1
ATOM 1524 N N . CYS B 1 20 ? 44.5 25.391 6.465 1 43.03 20 CYS B N 1
ATOM 1525 C CA . CYS B 1 20 ? 43.219 25.219 5.758 1 43.03 20 CYS B CA 1
ATOM 1526 C C . CYS B 1 20 ? 42.469 24 6.266 1 43.03 20 CYS B C 1
ATOM 1528 O O . CYS B 1 20 ? 42.875 22.859 6.02 1 43.03 20 CYS B O 1
ATOM 1530 N N . SER B 1 21 ? 42.094 24.062 7.516 1 42.56 21 SER B N 1
ATOM 1531 C CA . SER B 1 21 ? 41.094 23.062 7.789 1 42.56 21 SER B CA 1
ATOM 1532 C C . SER B 1 21 ? 40.125 22.922 6.613 1 42.56 21 SER B C 1
ATOM 1534 O O . SER B 1 21 ? 39.375 23.844 6.305 1 42.56 21 SER B O 1
ATOM 1536 N N . LEU B 1 22 ? 40.469 22.297 5.547 1 39.34 22 LEU B N 1
ATOM 1537 C CA . LEU B 1 22 ? 39.438 21.766 4.688 1 39.34 22 LEU B CA 1
ATOM 1538 C C . LEU B 1 22 ? 38.188 21.406 5.5 1 39.34 22 LEU B C 1
ATOM 1540 O O . LEU B 1 22 ? 38.156 20.391 6.199 1 39.34 22 LEU B O 1
ATOM 1544 N N . VAL B 1 23 ? 37.594 22.344 6.223 1 40.62 23 VAL B N 1
ATOM 1545 C CA . VAL B 1 23 ? 36.219 22.031 6.609 1 40.62 23 VAL B CA 1
ATOM 1546 C C . VAL B 1 23 ? 35.5 21.266 5.492 1 40.62 23 VAL B C 1
ATOM 1548 O O . VAL B 1 23 ? 35.281 21.797 4.41 1 40.62 23 VAL B O 1
ATOM 1551 N N . LEU B 1 24 ? 35.938 20.125 5.098 1 39.28 24 LEU B N 1
ATOM 1552 C CA . LEU B 1 24 ? 35 19.281 4.387 1 39.28 24 LEU B CA 1
ATOM 1553 C C . LEU B 1 24 ? 33.562 19.625 4.77 1 39.28 24 LEU B C 1
ATOM 1555 O O . LEU B 1 24 ? 33.188 19.469 5.93 1 39.28 24 LEU B O 1
ATOM 1559 N N . GLN B 1 25 ? 33.062 20.797 4.5 1 41.44 25 GLN B N 1
ATOM 1560 C CA . GLN B 1 25 ? 31.641 21.062 4.625 1 41.44 25 GLN B CA 1
ATOM 1561 C C . GLN B 1 25 ? 30.844 19.766 4.551 1 41.44 25 GLN B C 1
ATOM 1563 O O . GLN B 1 25 ? 30.875 19.062 3.531 1 41.44 25 GLN B O 1
ATOM 1568 N N . ASN B 1 26 ? 30.969 18.875 5.539 1 48.53 26 ASN B N 1
ATOM 1569 C CA . ASN B 1 26 ? 29.984 17.812 5.621 1 48.53 26 ASN B CA 1
ATOM 1570 C C . ASN B 1 26 ? 28.703 18.156 4.855 1 48.53 26 ASN B C 1
ATOM 1572 O O . ASN B 1 26 ? 28 19.109 5.223 1 48.53 26 ASN B O 1
ATOM 1576 N N . ILE B 1 27 ? 28.781 18.281 3.582 1 58.22 27 ILE B N 1
ATOM 1577 C CA . ILE B 1 27 ? 27.594 18.516 2.773 1 58.22 27 ILE B CA 1
ATOM 1578 C C . ILE B 1 27 ? 26.359 17.984 3.51 1 58.22 27 ILE B C 1
ATOM 1580 O O . ILE B 1 27 ? 26.297 16.797 3.844 1 58.22 27 ILE B O 1
ATOM 1584 N N . ASP B 1 28 ? 25.562 18.906 4.219 1 85.56 28 ASP B N 1
ATOM 1585 C CA . ASP B 1 28 ? 24.312 18.641 4.922 1 85.56 28 ASP B CA 1
ATOM 1586 C C . ASP B 1 28 ? 23.328 17.875 4.035 1 85.56 28 ASP B C 1
ATOM 1588 O O . ASP B 1 28 ? 22.766 18.438 3.1 1 85.56 28 ASP B O 1
ATOM 1592 N N . LEU B 1 29 ? 23.594 16.609 3.986 1 93.75 29 LEU B N 1
ATOM 1593 C CA . LEU B 1 29 ? 22.75 15.727 3.195 1 93.75 29 LEU B CA 1
ATOM 1594 C C . LEU B 1 29 ? 21.297 16.203 3.211 1 93.75 29 LEU B C 1
ATOM 1596 O O . LEU B 1 29 ? 20.594 16.094 2.205 1 93.75 29 LEU B O 1
ATOM 1600 N N . VAL B 1 30 ? 20.922 16.766 4.273 1 96.81 30 VAL B N 1
ATOM 1601 C CA . VAL B 1 30 ? 19.562 17.281 4.383 1 96.81 30 VAL B CA 1
ATOM 1602 C C . VAL B 1 30 ? 19.359 18.422 3.385 1 96.81 30 VAL B C 1
ATOM 1604 O O . VAL B 1 30 ? 18.359 18.453 2.664 1 96.81 30 VAL B O 1
ATOM 1607 N N . ASP B 1 31 ? 20.312 19.312 3.363 1 95.69 31 ASP B N 1
ATOM 1608 C CA . ASP B 1 31 ? 20.25 20.438 2.434 1 95.69 31 ASP B CA 1
ATOM 1609 C C . ASP B 1 31 ? 20.188 19.938 0.987 1 95.69 31 ASP B C 1
ATOM 1611 O O . ASP B 1 31 ? 19.359 20.422 0.199 1 95.69 31 ASP B O 1
ATOM 1615 N N . GLN B 1 32 ? 21 19.062 0.635 1 95.94 32 GLN B N 1
ATOM 1616 C CA . GLN B 1 32 ? 21.062 18.531 -0.722 1 95.94 32 GLN B CA 1
ATOM 1617 C C . GLN B 1 32 ? 19.75 17.844 -1.111 1 95.94 32 GLN B C 1
ATOM 1619 O O . GLN B 1 32 ? 19.25 18.047 -2.221 1 95.94 32 GLN B O 1
ATOM 1624 N N . VAL B 1 33 ? 19.234 17.094 -0.21 1 97.69 33 VAL B N 1
ATOM 1625 C CA . VAL B 1 33 ? 18 16.375 -0.462 1 97.69 33 VAL B CA 1
ATOM 1626 C C . VAL B 1 33 ? 16.844 17.359 -0.585 1 97.69 33 VAL B C 1
ATOM 1628 O O . VAL B 1 33 ? 16.047 17.281 -1.525 1 97.69 33 VAL B O 1
ATOM 1631 N N . CYS B 1 34 ? 16.781 18.312 0.292 1 98.19 34 CYS B N 1
ATOM 1632 C CA . CYS B 1 34 ? 15.648 19.234 0.317 1 98.19 34 CYS B CA 1
ATOM 1633 C C . CYS B 1 34 ? 15.648 20.125 -0.909 1 98.19 34 CYS B C 1
ATOM 1635 O O . CYS B 1 34 ? 14.594 20.547 -1.383 1 98.19 34 CYS B O 1
ATOM 1637 N N . LYS B 1 35 ? 16.75 20.391 -1.479 1 97.94 35 LYS B N 1
ATOM 1638 C CA . LYS B 1 35 ? 16.844 21.203 -2.697 1 97.94 35 LYS B CA 1
ATOM 1639 C C . LYS B 1 35 ? 16.188 20.484 -3.875 1 97.94 35 LYS B C 1
ATOM 1641 O O . LYS B 1 35 ? 15.82 21.109 -4.867 1 97.94 35 LYS B O 1
ATOM 1646 N N . LYS B 1 36 ? 16.047 19.234 -3.705 1 98.06 36 LYS B N 1
ATOM 1647 C CA . LYS B 1 36 ? 15.461 18.422 -4.777 1 98.06 36 LYS B CA 1
ATOM 1648 C C . LYS B 1 36 ? 13.992 18.125 -4.508 1 98.06 36 LYS B C 1
ATOM 1650 O O . LYS B 1 36 ? 13.391 17.266 -5.16 1 98.06 36 LYS B O 1
ATOM 1655 N N . THR B 1 37 ? 13.398 18.656 -3.523 1 98.38 37 THR B N 1
ATOM 1656 C CA . THR B 1 37 ? 11.984 18.5 -3.199 1 98.38 37 THR B CA 1
ATOM 1657 C C . THR B 1 37 ? 11.242 19.828 -3.383 1 98.38 37 THR B C 1
ATOM 1659 O O . THR B 1 37 ? 11.852 20.891 -3.377 1 98.38 37 THR B O 1
ATOM 1662 N N . PRO B 1 38 ? 9.938 19.656 -3.635 1 98.44 38 PRO B N 1
ATOM 1663 C CA . PRO B 1 38 ? 9.18 20.891 -3.529 1 98.44 38 PRO B CA 1
ATOM 1664 C C . PRO B 1 38 ? 9.102 21.422 -2.098 1 98.44 38 PRO B C 1
ATOM 1666 O O . PRO B 1 38 ? 9.227 20.656 -1.144 1 98.44 38 PRO B O 1
ATOM 1669 N N . TYR B 1 39 ? 9.07 22.656 -1.886 1 98.5 39 TYR B N 1
ATOM 1670 C CA . TYR B 1 39 ? 8.883 23.312 -0.6 1 98.5 39 TYR B CA 1
ATOM 1671 C C . TYR B 1 39 ? 10.117 23.172 0.277 1 98.5 39 TYR B C 1
ATOM 1673 O O . TYR B 1 39 ? 10.055 22.594 1.362 1 98.5 39 TYR B O 1
ATOM 1681 N N . TYR B 1 40 ? 11.203 23.734 -0.134 1 98.25 40 TYR B N 1
ATOM 1682 C CA . TYR B 1 40 ? 12.523 23.625 0.482 1 98.25 40 TYR B CA 1
ATOM 1683 C C . TYR B 1 40 ? 12.469 23.984 1.96 1 98.25 40 TYR B C 1
ATOM 1685 O O . TYR B 1 40 ? 12.977 23.25 2.809 1 98.25 40 TYR B O 1
ATOM 1693 N N . ASP B 1 41 ? 11.82 25.047 2.254 1 98 41 ASP B N 1
ATOM 1694 C CA . ASP B 1 41 ? 11.812 25.547 3.627 1 98 41 ASP B CA 1
ATOM 1695 C C . ASP B 1 41 ? 11.117 24.562 4.562 1 98 41 ASP B C 1
ATOM 1697 O O . ASP B 1 41 ? 11.602 24.281 5.664 1 98 41 ASP B O 1
ATOM 1701 N N . LEU B 1 42 ? 10.023 24.062 4.094 1 98.5 42 LEU B N 1
ATOM 1702 C CA . LEU B 1 42 ? 9.297 23.094 4.91 1 98.5 42 LEU B CA 1
ATOM 1703 C C . LEU B 1 42 ? 10.094 21.797 5.062 1 98.5 42 LEU B C 1
ATOM 1705 O O . LEU B 1 42 ? 10.164 21.234 6.156 1 98.5 42 LEU B O 1
ATOM 1709 N N . CYS B 1 43 ? 10.664 21.312 3.959 1 98.56 43 CYS B N 1
ATOM 1710 C CA . CYS B 1 43 ? 11.523 20.141 4 1 98.56 43 CYS B CA 1
ATOM 1711 C C . CYS B 1 43 ? 12.648 20.328 5.016 1 98.56 43 CYS B C 1
ATOM 1713 O O . CYS B 1 43 ? 12.828 19.484 5.902 1 98.56 43 CYS B O 1
ATOM 1715 N N . ASN B 1 44 ? 13.328 21.438 4.891 1 97.62 44 ASN B N 1
ATOM 1716 C CA . ASN B 1 44 ? 14.484 21.719 5.738 1 97.62 44 ASN B CA 1
ATOM 1717 C C . ASN B 1 44 ? 14.094 21.828 7.207 1 97.62 44 ASN B C 1
ATOM 1719 O O . ASN B 1 44 ? 14.727 21.234 8.078 1 97.62 44 ASN B O 1
ATOM 1723 N N . SER B 1 45 ? 13.094 22.562 7.477 1 97.25 45 SER B N 1
ATOM 1724 C CA . SER B 1 45 ? 12.672 22.75 8.859 1 97.25 45 SER B CA 1
ATOM 1725 C C . SER B 1 45 ? 12.203 21.438 9.477 1 97.25 45 SER B C 1
ATOM 1727 O O . SER B 1 45 ? 12.484 21.172 10.648 1 97.25 45 SER B O 1
ATOM 1729 N N . THR B 1 46 ? 11.477 20.578 8.727 1 97.88 46 THR B N 1
ATOM 1730 C CA . THR B 1 46 ? 10.969 19.297 9.211 1 97.88 46 THR B CA 1
ATOM 1731 C C . THR B 1 46 ? 12.125 18.359 9.578 1 97.88 46 THR B C 1
ATOM 1733 O O . THR B 1 46 ? 12.125 17.766 10.648 1 97.88 46 THR B O 1
ATOM 1736 N N . LEU B 1 47 ? 13.094 18.297 8.719 1 97.88 47 LEU B N 1
ATOM 1737 C CA . LEU B 1 47 ? 14.195 17.359 8.914 1 97.88 47 LEU B CA 1
ATOM 1738 C C . LEU B 1 47 ? 15.172 17.875 9.961 1 97.88 47 LEU B C 1
ATOM 1740 O O . LEU B 1 47 ? 15.688 17.109 10.781 1 97.88 47 LEU B O 1
ATOM 1744 N N . GLN B 1 48 ? 15.375 19.203 10.047 1 93.19 48 GLN B N 1
ATOM 1745 C CA . GLN B 1 48 ? 16.312 19.797 11 1 93.19 48 GLN B CA 1
ATOM 1746 C C . GLN B 1 48 ? 15.773 19.703 12.422 1 93.19 48 GLN B C 1
ATOM 1748 O O . GLN B 1 48 ? 16.547 19.75 13.383 1 93.19 48 GLN B O 1
ATOM 1753 N N . SER B 1 49 ? 14.484 19.594 12.461 1 93.5 49 SER B N 1
ATOM 1754 C CA . SER B 1 49 ? 13.891 19.469 13.789 1 93.5 49 SER B CA 1
ATOM 1755 C C . SER B 1 49 ? 14.133 18.094 14.375 1 93.5 49 SER B C 1
ATOM 1757 O O . SER B 1 49 ? 13.914 17.875 15.57 1 93.5 49 SER B O 1
ATOM 1759 N N . ASN B 1 50 ? 14.578 17.141 13.594 1 94 50 ASN B N 1
ATOM 1760 C CA . ASN B 1 50 ? 14.914 15.781 14.031 1 94 50 ASN B CA 1
ATOM 1761 C C . ASN B 1 50 ? 16.422 15.562 14.07 1 94 50 ASN B C 1
ATOM 1763 O O . ASN B 1 50 ? 17.078 15.5 13.023 1 94 50 ASN B O 1
ATOM 1767 N N . PRO B 1 51 ? 17.016 15.352 15.227 1 92.19 51 PRO B N 1
ATOM 1768 C CA . PRO B 1 51 ? 18.469 15.25 15.344 1 92.19 51 PRO B CA 1
ATOM 1769 C C . PRO B 1 51 ? 19.047 14.07 14.57 1 92.19 51 PRO B C 1
ATOM 1771 O O . PRO B 1 51 ? 20.219 14.094 14.164 1 92.19 51 PRO B O 1
ATOM 1774 N N . GLN B 1 52 ? 18.234 13.148 14.336 1 92.56 52 GLN B N 1
ATOM 1775 C CA . GLN B 1 52 ? 18.719 11.961 13.633 1 92.56 52 GLN B CA 1
ATOM 1776 C C . GLN B 1 52 ? 18.984 12.266 12.164 1 92.56 52 GLN B C 1
ATOM 1778 O O . GLN B 1 52 ? 19.656 11.492 11.484 1 92.56 52 GLN B O 1
ATOM 1783 N N . ALA B 1 53 ? 18.453 13.352 11.672 1 93.94 53 ALA B N 1
ATOM 1784 C CA . ALA B 1 53 ? 18.578 13.688 10.258 1 93.94 53 ALA B CA 1
ATOM 1785 C C . ALA B 1 53 ? 20.016 14.078 9.914 1 93.94 53 ALA B C 1
ATOM 1787 O O . ALA B 1 53 ? 20.422 14.008 8.758 1 93.94 53 ALA B O 1
ATOM 1788 N N . LYS B 1 54 ? 20.844 14.562 10.867 1 90.19 54 LYS B N 1
ATOM 1789 C CA . LYS B 1 54 ? 22.188 15.07 10.641 1 90.19 54 LYS B CA 1
ATOM 1790 C C . LYS B 1 54 ? 23.172 13.93 10.367 1 90.19 54 LYS B C 1
ATOM 1792 O O . LYS B 1 54 ? 24.203 14.125 9.727 1 90.19 54 LYS B O 1
ATOM 1797 N N . ASN B 1 55 ? 22.828 12.695 10.797 1 88.94 55 ASN B N 1
ATOM 1798 C CA . ASN B 1 55 ? 23.781 11.594 10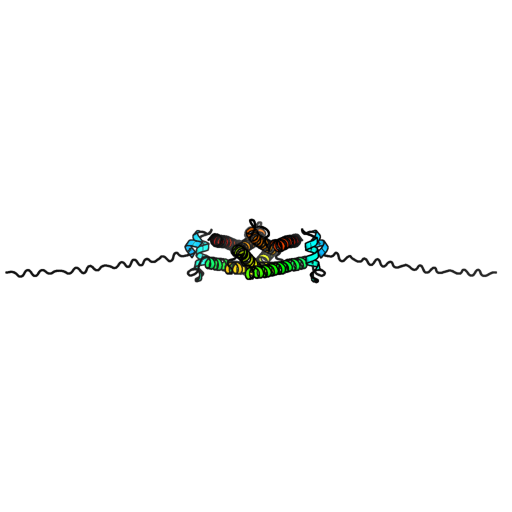.703 1 88.94 55 ASN B CA 1
ATOM 1799 C C . ASN B 1 55 ? 23.156 10.383 10.008 1 88.94 55 ASN B C 1
ATOM 1801 O O . ASN B 1 55 ? 23.344 9.242 10.445 1 88.94 55 ASN B O 1
ATOM 1805 N N . THR B 1 56 ? 22.406 10.641 9.031 1 94.19 56 THR B N 1
ATOM 1806 C CA . THR B 1 56 ? 21.797 9.523 8.328 1 94.19 56 THR B CA 1
ATOM 1807 C C . THR B 1 56 ? 21.969 9.672 6.816 1 94.19 56 THR B C 1
ATOM 1809 O O . THR B 1 56 ? 22.578 10.633 6.348 1 94.19 56 THR B O 1
ATOM 1812 N N . ASP B 1 57 ? 21.625 8.672 6.043 1 95.62 57 ASP B N 1
ATOM 1813 C CA . ASP B 1 57 ? 21.672 8.695 4.586 1 95.62 57 ASP B CA 1
ATOM 1814 C C . ASP B 1 57 ? 20.312 9.039 3.994 1 95.62 57 ASP B C 1
ATOM 1816 O O . ASP B 1 57 ? 19.375 9.383 4.727 1 95.62 57 ASP B O 1
ATOM 1820 N N . THR B 1 58 ? 20.172 9.016 2.697 1 97 58 THR B N 1
ATOM 1821 C CA . THR B 1 58 ? 18.938 9.414 2.021 1 97 58 THR B CA 1
ATOM 1822 C C . THR B 1 58 ? 17.781 8.539 2.455 1 97 58 THR B C 1
ATOM 1824 O O . THR B 1 58 ? 16.656 9.023 2.619 1 97 58 THR B O 1
ATOM 1827 N N . LYS B 1 59 ? 18.031 7.238 2.592 1 97.81 59 LYS B N 1
ATOM 1828 C CA . LYS B 1 59 ? 17 6.352 3.096 1 97.81 59 LYS B CA 1
ATOM 1829 C C . LYS B 1 59 ? 16.547 6.77 4.492 1 97.81 59 LYS B C 1
ATOM 1831 O O . LYS B 1 59 ? 15.344 6.801 4.777 1 97.81 59 LYS B O 1
ATOM 1836 N N . GLY B 1 60 ? 17.516 7.039 5.352 1 97.69 60 GLY B N 1
ATOM 1837 C CA . GLY B 1 60 ? 17.188 7.527 6.68 1 97.69 60 GLY B CA 1
ATOM 1838 C C . GLY B 1 60 ? 16.391 8.812 6.66 1 97.69 60 GLY B C 1
ATOM 1839 O O . GLY B 1 60 ? 15.461 8.992 7.461 1 97.69 60 GLY B O 1
ATOM 1840 N N . ILE B 1 61 ? 16.703 9.703 5.797 1 98.12 61 ILE B N 1
ATOM 1841 C CA . ILE B 1 61 ? 15.984 10.961 5.629 1 98.12 61 ILE B CA 1
ATOM 1842 C C . ILE B 1 61 ? 14.539 10.672 5.215 1 98.12 61 ILE B C 1
ATOM 1844 O O . ILE B 1 61 ? 13.602 11.273 5.742 1 98.12 61 ILE B O 1
ATOM 1848 N N . ALA B 1 62 ? 14.406 9.742 4.258 1 98.56 62 ALA B N 1
ATOM 1849 C CA . ALA B 1 62 ? 13.07 9.336 3.838 1 98.56 62 ALA B CA 1
ATOM 1850 C C . ALA B 1 62 ? 12.258 8.805 5.016 1 98.56 62 ALA B C 1
ATOM 1852 O O . ALA B 1 62 ? 11.086 9.148 5.176 1 98.56 62 ALA B O 1
ATOM 1853 N N . LEU B 1 63 ? 12.938 8.008 5.836 1 98.5 63 LEU B N 1
ATOM 1854 C CA . LEU B 1 63 ? 12.281 7.418 7 1 98.5 63 LEU B CA 1
ATOM 1855 C C . LEU B 1 63 ? 11.812 8.5 7.969 1 98.5 63 LEU B C 1
ATOM 1857 O O . LEU B 1 63 ? 10.68 8.461 8.453 1 98.5 63 LEU B O 1
ATOM 1861 N N . ILE B 1 64 ? 12.625 9.414 8.227 1 98.31 64 ILE B N 1
ATOM 1862 C CA . ILE B 1 64 ? 12.297 10.508 9.133 1 98.31 64 ILE B CA 1
ATOM 1863 C C . ILE B 1 64 ? 11.125 11.305 8.578 1 98.31 64 ILE B C 1
ATOM 1865 O O . ILE B 1 64 ? 10.203 11.664 9.312 1 98.31 64 ILE B O 1
ATOM 1869 N N . MET B 1 65 ? 11.141 11.602 7.266 1 98.69 65 MET B N 1
ATOM 1870 C CA . MET B 1 65 ? 10.07 12.375 6.633 1 98.69 65 MET B CA 1
ATOM 1871 C C . MET B 1 65 ? 8.734 11.648 6.746 1 98.69 65 MET B C 1
ATOM 1873 O O . MET B 1 65 ? 7.73 12.258 7.121 1 98.69 65 MET B O 1
ATOM 1877 N N . VAL B 1 66 ? 8.711 10.352 6.465 1 98.81 66 VAL B N 1
ATOM 1878 C CA . VAL B 1 66 ? 7.457 9.602 6.512 1 98.81 66 VAL B CA 1
ATOM 1879 C C . VAL B 1 66 ? 6.977 9.484 7.957 1 98.81 66 VAL B C 1
ATOM 1881 O O . VAL B 1 66 ? 5.777 9.578 8.227 1 98.81 66 VAL B O 1
ATOM 1884 N N . LYS B 1 67 ? 7.875 9.32 8.875 1 98.5 67 LYS B N 1
ATOM 1885 C CA . LYS B 1 67 ? 7.488 9.289 10.281 1 98.5 67 LYS B CA 1
ATOM 1886 C C . LYS B 1 67 ? 6.902 10.625 10.719 1 98.5 67 LYS B C 1
ATOM 1888 O O . LYS B 1 67 ? 5.977 10.672 11.531 1 98.5 67 LYS B O 1
ATOM 1893 N N . ASP B 1 68 ? 7.469 11.68 10.258 1 98.5 68 ASP B N 1
ATOM 1894 C CA . ASP B 1 68 ? 6.91 12.992 10.539 1 98.5 68 ASP B CA 1
ATOM 1895 C C . ASP B 1 68 ? 5.48 13.109 10.016 1 98.5 68 ASP B C 1
ATOM 1897 O O . ASP B 1 68 ? 4.621 13.711 10.672 1 98.5 68 ASP B O 1
ATOM 1901 N N . ILE B 1 69 ? 5.27 12.57 8.844 1 98.81 69 ILE B N 1
ATOM 1902 C CA . ILE B 1 69 ? 3.93 12.555 8.266 1 98.81 69 ILE B CA 1
ATOM 1903 C C . ILE B 1 69 ? 2.977 11.797 9.195 1 98.81 69 ILE B C 1
ATOM 1905 O O . ILE B 1 69 ? 1.87 12.266 9.469 1 98.81 69 ILE B O 1
ATOM 1909 N N . VAL B 1 70 ? 3.387 10.625 9.688 1 98.69 70 VAL B N 1
ATOM 1910 C CA . VAL B 1 70 ? 2.559 9.852 10.609 1 98.69 70 VAL B CA 1
ATOM 1911 C C . VAL B 1 70 ? 2.156 10.727 11.797 1 98.69 70 VAL B C 1
ATOM 1913 O O . VAL B 1 70 ? 0.982 10.773 12.172 1 98.69 70 VAL B O 1
ATOM 1916 N N . SER B 1 71 ? 3.115 11.414 12.352 1 98.25 71 SER B N 1
ATOM 1917 C CA . SER B 1 71 ? 2.875 12.266 13.516 1 98.25 71 SER B CA 1
ATOM 1918 C C . SER B 1 71 ? 1.895 13.391 13.188 1 98.25 71 SER B C 1
ATOM 1920 O O . SER B 1 71 ? 0.981 13.672 13.969 1 98.25 71 SER B O 1
ATOM 1922 N N . ASN B 1 72 ? 2.109 14.016 12.047 1 98.5 72 ASN B N 1
ATOM 1923 C CA . ASN B 1 72 ? 1.239 15.117 11.648 1 98.5 72 ASN B CA 1
ATOM 1924 C C . ASN B 1 72 ? -0.195 14.648 11.422 1 98.5 72 ASN B C 1
ATOM 1926 O O . ASN B 1 72 ? -1.144 15.305 11.852 1 98.5 72 ASN B O 1
ATOM 1930 N N . VAL B 1 73 ? -0.382 13.531 10.758 1 98.88 73 VAL B N 1
ATOM 1931 C CA . VAL B 1 73 ? -1.724 13.016 10.508 1 98.88 73 VAL B CA 1
ATOM 1932 C C . VAL B 1 73 ? -2.371 12.594 11.828 1 98.88 73 VAL B C 1
ATOM 1934 O O . VAL B 1 73 ? -3.561 12.828 12.039 1 98.88 73 VAL B O 1
ATOM 1937 N N . ASN B 1 74 ? -1.598 11.992 12.75 1 98.81 74 ASN B N 1
ATOM 1938 C CA . ASN B 1 74 ? -2.111 11.625 14.062 1 98.81 74 ASN B CA 1
ATOM 1939 C C . ASN B 1 74 ? -2.566 12.844 14.859 1 98.81 74 ASN B C 1
ATOM 1941 O O . ASN B 1 74 ? -3.621 12.82 15.492 1 98.81 74 ASN B O 1
ATOM 1945 N N . ASP B 1 75 ? -1.753 13.875 14.797 1 98.75 75 ASP B N 1
ATOM 1946 C CA . ASP B 1 75 ? -2.117 15.117 15.469 1 98.75 75 ASP B CA 1
ATOM 1947 C C . ASP B 1 75 ? -3.398 15.703 14.883 1 98.75 75 ASP B C 1
ATOM 1949 O O . ASP B 1 75 ? -4.246 16.219 15.617 1 98.75 75 ASP B O 1
ATOM 1953 N N . THR B 1 76 ? -3.484 15.656 13.578 1 98.75 76 THR B N 1
ATOM 1954 C CA . THR B 1 76 ? -4.676 16.156 12.898 1 98.75 76 THR B CA 1
ATOM 1955 C C . THR B 1 76 ? -5.902 15.344 13.289 1 98.75 76 THR B C 1
ATOM 1957 O O . THR B 1 76 ? -6.98 15.906 13.516 1 98.75 76 THR B O 1
ATOM 1960 N N . LEU B 1 77 ? -5.766 14.031 13.375 1 98.75 77 LEU B N 1
ATOM 1961 C CA . LEU B 1 77 ? -6.848 13.172 13.836 1 98.75 77 LEU B CA 1
ATOM 1962 C C . LEU B 1 77 ? -7.309 13.57 15.234 1 98.75 77 LEU B C 1
ATOM 1964 O O . LEU B 1 77 ? -8.5 13.758 15.469 1 98.75 77 LEU B O 1
ATOM 1968 N N . ASN B 1 78 ? -6.359 13.758 16.125 1 98.81 78 ASN B N 1
ATOM 1969 C CA . ASN B 1 78 ? -6.68 14.141 17.5 1 98.81 78 ASN B CA 1
ATOM 1970 C C . ASN B 1 78 ? -7.391 15.492 17.547 1 98.81 78 ASN B C 1
ATOM 1972 O O . ASN B 1 78 ? -8.359 15.656 18.281 1 98.81 78 ASN B O 1
ATOM 1976 N N . PHE B 1 79 ? -6.887 16.422 16.828 1 98.75 79 PHE B N 1
ATOM 1977 C CA . PHE B 1 79 ? -7.504 17.75 16.75 1 98.75 79 PHE B CA 1
ATOM 1978 C C . PHE B 1 79 ? -8.945 17.641 16.266 1 98.75 79 PHE B C 1
ATOM 1980 O O . PHE B 1 79 ? -9.844 18.25 16.828 1 98.75 79 PHE B O 1
ATOM 1987 N N . THR B 1 80 ? -9.148 16.844 15.164 1 98.56 80 THR B N 1
ATOM 1988 C CA . THR B 1 80 ? -10.461 16.641 14.57 1 98.56 80 THR B CA 1
ATOM 1989 C C . THR B 1 80 ? -11.43 16.031 15.586 1 98.56 80 THR B C 1
ATOM 1991 O O . THR B 1 80 ? -12.562 16.484 15.711 1 98.56 80 THR B O 1
ATOM 1994 N N . GLU B 1 81 ? -10.922 15.031 16.328 1 98.62 81 GLU B N 1
ATOM 1995 C CA . GLU B 1 81 ? -11.742 14.391 17.344 1 98.62 81 GLU B CA 1
ATOM 1996 C C . GLU B 1 81 ? -12.117 15.375 18.453 1 98.62 81 GLU B C 1
ATOM 1998 O O . GLU B 1 81 ? -13.227 15.336 18.984 1 98.62 81 GLU B O 1
ATOM 2003 N N . GLY B 1 82 ? -11.195 16.25 18.797 1 98.56 82 GLY B N 1
ATOM 2004 C CA . GLY B 1 82 ? -11.492 17.312 19.75 1 98.56 82 GLY B CA 1
ATOM 2005 C C . GLY B 1 82 ? -12.586 18.25 19.281 1 98.56 82 GLY B C 1
ATOM 2006 O O . GLY B 1 82 ? -13.477 18.609 20.047 1 98.56 82 GLY B O 1
ATOM 2007 N N . LEU B 1 83 ? -12.547 18.594 17.969 1 98.12 83 LEU B N 1
ATOM 2008 C CA . LEU B 1 83 ? -13.57 19.469 17.391 1 98.12 83 LEU B CA 1
ATOM 2009 C C . LEU B 1 83 ? -14.938 18.797 17.438 1 98.12 83 LEU B C 1
ATOM 2011 O O . LEU B 1 83 ? -15.953 19.453 17.703 1 98.12 83 LEU B O 1
ATOM 2015 N N . ILE B 1 84 ? -14.93 17.547 17.125 1 98.19 84 ILE B N 1
ATOM 2016 C CA . ILE B 1 84 ? -16.172 16.797 17.078 1 98.19 84 ILE B CA 1
ATOM 2017 C C . ILE B 1 84 ? -16.844 16.812 18.469 1 98.19 84 ILE B C 1
ATOM 2019 O O . ILE B 1 84 ? -18.047 17.047 18.578 1 98.19 84 ILE B O 1
ATOM 2023 N N . LYS B 1 85 ? -16.047 16.625 19.5 1 97.88 85 LYS B N 1
ATOM 2024 C CA . LYS B 1 85 ? -16.547 16.562 20.859 1 97.88 85 LYS B CA 1
ATOM 2025 C C . LYS B 1 85 ? -17.062 17.922 21.312 1 97.88 85 LYS B C 1
ATOM 2027 O O . LYS B 1 85 ? -17.938 17.984 22.188 1 97.88 85 LYS B O 1
ATOM 2032 N N . ASN B 1 86 ? -16.672 18.953 20.656 1 97.38 86 ASN B N 1
ATOM 2033 C CA . ASN B 1 86 ? -16.938 20.281 21.188 1 97.38 86 ASN B CA 1
ATOM 2034 C C . ASN B 1 86 ? -17.891 21.078 20.281 1 97.38 86 ASN B C 1
ATOM 2036 O O . ASN B 1 86 ? -18.25 22.203 20.594 1 97.38 86 ASN B O 1
ATOM 2040 N N . THR B 1 87 ? -18.219 20.516 19.141 1 96.56 87 THR B N 1
ATOM 2041 C CA . THR B 1 87 ? -19.062 21.281 18.234 1 96.56 87 THR B CA 1
ATOM 2042 C C . THR B 1 87 ? -20.531 20.953 18.484 1 96.56 87 THR B C 1
ATOM 2044 O O . THR B 1 87 ? -20.875 19.812 18.781 1 96.56 87 THR B O 1
ATOM 2047 N N . SER B 1 88 ? -21.391 21.969 18.375 1 96.12 88 SER B N 1
ATOM 2048 C CA . SER B 1 88 ? -22.844 21.781 18.438 1 96.12 88 SER B CA 1
ATOM 2049 C C . SER B 1 88 ? -23.469 21.844 17.047 1 96.12 88 SER B C 1
ATOM 2051 O O . SER B 1 88 ? -24.656 21.594 16.891 1 96.12 88 SER B O 1
ATOM 2053 N N . ASP B 1 89 ? -22.688 22.188 16.016 1 94.56 89 ASP B N 1
ATOM 2054 C CA . ASP B 1 89 ? -23.141 22.219 14.625 1 94.56 89 ASP B CA 1
ATOM 2055 C C . ASP B 1 89 ? -23.156 20.812 14.016 1 94.56 89 ASP B C 1
ATOM 2057 O O . ASP B 1 89 ? -22.094 20.281 13.656 1 94.56 89 ASP B O 1
ATOM 2061 N N . VAL B 1 90 ? -24.391 20.328 13.812 1 95.75 90 VAL B N 1
ATOM 2062 C CA . VAL B 1 90 ? -24.562 18.953 13.367 1 95.75 90 VAL B CA 1
ATOM 2063 C C . VAL B 1 90 ? -23.953 18.781 11.969 1 95.75 90 VAL B C 1
ATOM 2065 O O . VAL B 1 90 ? -23.344 17.75 11.672 1 95.75 90 VAL B O 1
ATOM 2068 N N . GLY B 1 91 ? -24.094 19.812 11.109 1 93.12 91 GLY B N 1
ATOM 2069 C CA . GLY B 1 91 ? -23.5 19.75 9.781 1 93.12 91 GLY B CA 1
ATOM 2070 C C . GLY B 1 91 ? -21.984 19.703 9.797 1 93.12 91 GLY B C 1
ATOM 2071 O O . GLY B 1 91 ? -21.375 18.922 9.078 1 93.12 91 GLY B O 1
ATOM 2072 N N . LEU B 1 92 ? -21.406 20.5 10.688 1 94.56 92 LEU B N 1
ATOM 2073 C CA . LEU B 1 92 ? -19.969 20.5 10.859 1 94.56 92 LEU B CA 1
ATOM 2074 C C . LEU B 1 92 ? -19.484 19.172 11.461 1 94.56 92 LEU B C 1
ATOM 2076 O O . LEU B 1 92 ? -18.484 18.609 11.016 1 94.56 92 LEU B O 1
ATOM 2080 N N . GLU B 1 93 ? -20.203 18.656 12.406 1 96.75 93 GLU B N 1
ATOM 2081 C CA . GLU B 1 93 ? -19.859 17.391 13.047 1 96.75 93 GLU B CA 1
ATOM 2082 C C . GLU B 1 93 ? -19.781 16.25 12.031 1 96.75 93 GLU B C 1
ATOM 2084 O O . GLU B 1 93 ? -18.844 15.453 12.062 1 96.75 93 GLU B O 1
ATOM 2089 N N . LYS B 1 94 ? -20.719 16.219 11.125 1 96.19 94 LYS B N 1
ATOM 2090 C CA . LYS B 1 94 ? -20.766 15.164 10.117 1 96.19 94 LYS B CA 1
ATOM 2091 C C . LYS B 1 94 ? -19.562 15.242 9.188 1 96.19 94 LYS B C 1
ATOM 2093 O O . LYS B 1 94 ? -19 14.219 8.812 1 96.19 94 LYS B O 1
ATOM 2098 N N . LYS B 1 95 ? -19.219 16.422 8.812 1 96.56 95 LYS B N 1
ATOM 2099 C CA . LYS B 1 95 ? -18.047 16.594 7.953 1 96.56 95 LYS B CA 1
ATOM 2100 C C . LYS B 1 95 ? -16.766 16.188 8.672 1 96.56 95 LYS B C 1
ATOM 2102 O O . LYS B 1 95 ? -15.922 15.5 8.102 1 96.56 95 LYS B O 1
ATOM 2107 N N . LEU B 1 96 ? -16.688 16.547 9.914 1 97.69 96 LEU B N 1
ATOM 2108 C CA . LEU B 1 96 ? -15.516 16.219 10.727 1 97.69 96 LEU B CA 1
ATOM 2109 C C . LEU B 1 96 ? -15.453 14.711 10.984 1 97.69 96 LEU B C 1
ATOM 2111 O O . LEU B 1 96 ? -14.367 14.125 11 1 97.69 96 LEU B O 1
ATOM 2115 N N . ASP B 1 97 ? -16.594 14.07 11.18 1 97.81 97 ASP B N 1
ATOM 2116 C CA . ASP B 1 97 ? -16.641 12.625 11.359 1 97.81 97 ASP B CA 1
ATOM 2117 C C . ASP B 1 97 ? -16.094 11.898 10.133 1 97.81 97 ASP B C 1
ATOM 2119 O O . ASP B 1 97 ? -15.352 10.922 10.258 1 97.81 97 ASP B O 1
ATOM 2123 N N . PHE B 1 98 ? -16.484 12.414 9.023 1 96.69 98 PHE B N 1
ATOM 2124 C CA . PHE B 1 98 ? -15.977 11.828 7.785 1 96.69 98 PHE B CA 1
ATOM 2125 C C . PHE B 1 98 ? -14.461 11.93 7.719 1 96.69 98 PHE B C 1
ATOM 2127 O O . PHE B 1 98 ? -13.781 10.961 7.363 1 96.69 98 PHE B O 1
ATOM 2134 N N . CYS B 1 99 ? -13.938 13.07 8.109 1 98.06 99 CYS B N 1
ATOM 2135 C CA . CYS B 1 99 ? -12.5 13.273 8.07 1 98.06 99 CYS B CA 1
ATOM 2136 C C . CYS B 1 99 ? -11.789 12.398 9.094 1 98.06 99 CYS B C 1
ATOM 2138 O O . CYS B 1 99 ? -10.758 11.789 8.789 1 98.06 99 CYS B O 1
ATOM 2140 N N . ALA B 1 100 ? -12.32 12.297 10.281 1 98.44 100 ALA B N 1
ATOM 2141 C CA . ALA B 1 100 ? -11.727 11.414 11.289 1 98.44 100 ALA B CA 1
ATOM 2142 C C . ALA B 1 100 ? -11.68 9.977 10.789 1 98.44 100 ALA B C 1
ATOM 2144 O O . ALA B 1 100 ? -10.664 9.289 10.953 1 98.44 100 ALA B O 1
ATOM 2145 N N . GLU B 1 101 ? -12.727 9.578 10.133 1 96.25 101 GLU B N 1
ATOM 2146 C CA . GLU B 1 101 ? -12.805 8.219 9.602 1 96.25 101 GLU B CA 1
ATOM 2147 C C . GLU B 1 101 ? -11.773 8 8.492 1 96.25 101 GLU B C 1
ATOM 2149 O O . GLU B 1 101 ? -11.328 6.879 8.266 1 96.25 101 GLU B O 1
ATOM 2154 N N . THR B 1 102 ? -11.438 9.078 7.844 1 95.94 102 THR B N 1
ATOM 2155 C CA . THR B 1 102 ? -10.406 9.031 6.812 1 95.94 102 THR B CA 1
ATOM 2156 C C . THR B 1 102 ? -9.023 8.93 7.441 1 95.94 102 THR B C 1
ATOM 2158 O O . THR B 1 102 ? -8.172 8.172 6.969 1 95.94 102 THR B O 1
ATOM 2161 N N . TYR B 1 103 ? -8.766 9.578 8.594 1 98.31 103 TYR B N 1
ATOM 2162 C CA . TYR B 1 103 ? -7.453 9.648 9.227 1 98.31 103 TYR B CA 1
ATOM 2163 C C . TYR B 1 103 ? -7.137 8.352 9.969 1 98.31 103 TYR B C 1
ATOM 2165 O O . TYR B 1 103 ? -5.98 7.922 10.008 1 98.31 103 TYR B O 1
ATOM 2173 N N . ILE B 1 104 ? -8.109 7.758 10.5 1 97.31 104 ILE B N 1
ATOM 2174 C CA . ILE B 1 104 ? -7.902 6.645 11.422 1 97.31 104 ILE B CA 1
ATOM 2175 C C . ILE B 1 104 ? -7.133 5.527 10.719 1 97.31 104 ILE B C 1
ATOM 2177 O O . ILE B 1 104 ? -6.062 5.121 11.18 1 97.31 104 ILE B O 1
ATOM 2181 N N . PRO B 1 105 ? -7.629 5.047 9.531 1 95.5 105 PRO B N 1
ATOM 2182 C CA . PRO B 1 105 ? -6.848 3.977 8.906 1 95.5 105 PRO B CA 1
ATOM 2183 C C . PRO B 1 105 ? -5.484 4.453 8.406 1 95.5 105 PRO B C 1
ATOM 2185 O O . PRO B 1 105 ? -4.531 3.674 8.367 1 95.5 105 PRO B O 1
ATOM 2188 N N . LEU B 1 106 ? -5.336 5.727 8.039 1 98 106 LEU B N 1
ATOM 2189 C CA . LEU B 1 106 ? -4.039 6.246 7.621 1 98 106 LEU B CA 1
ATOM 2190 C C . LEU B 1 106 ? -3.021 6.137 8.75 1 98 106 LEU B C 1
ATOM 2192 O O . LEU B 1 106 ? -1.901 5.664 8.539 1 98 106 LEU B O 1
ATOM 2196 N N . VAL B 1 107 ? -3.451 6.484 9.938 1 98.06 107 VAL B N 1
ATOM 2197 C CA . VAL B 1 107 ? -2.572 6.523 11.102 1 98.06 107 VAL B CA 1
ATOM 2198 C C . VAL B 1 107 ? -2.314 5.102 11.602 1 98.06 107 VAL B C 1
ATOM 2200 O O . VAL B 1 107 ? -1.204 4.781 12.031 1 98.06 107 VAL B O 1
ATOM 2203 N N . LYS B 1 108 ? -3.289 4.293 11.492 1 95.38 108 LYS B N 1
ATOM 2204 C CA . LYS B 1 108 ? -3.201 2.99 12.148 1 95.38 108 LYS B CA 1
ATOM 2205 C C . LYS B 1 108 ? -2.5 1.975 11.25 1 95.38 108 LYS B C 1
ATOM 2207 O O . LYS B 1 108 ? -1.876 1.031 11.742 1 95.38 108 LYS B O 1
ATOM 2212 N N . SER B 1 109 ? -2.592 2.225 9.961 1 94.31 109 SER B N 1
ATOM 2213 C CA . SER B 1 109 ? -2.123 1.111 9.148 1 94.31 109 SER B CA 1
ATOM 2214 C C . SER B 1 109 ? -1.386 1.607 7.906 1 94.31 109 SER B C 1
ATOM 2216 O O . SER B 1 109 ? -0.232 1.24 7.676 1 94.31 109 SER B O 1
ATOM 2218 N N . VAL B 1 110 ? -1.938 2.504 7.125 1 97 110 VAL B N 1
ATOM 2219 C CA . VAL B 1 110 ? -1.413 2.84 5.805 1 97 110 VAL B CA 1
ATOM 2220 C C . VAL B 1 110 ? -0.038 3.488 5.949 1 97 110 VAL B C 1
ATOM 2222 O O . VAL B 1 110 ? 0.928 3.053 5.316 1 97 110 VAL B O 1
ATOM 2225 N N . LEU B 1 111 ? 0.07 4.48 6.805 1 98.38 111 LEU B N 1
ATOM 2226 C CA . LEU B 1 111 ? 1.315 5.23 6.918 1 98.38 111 LEU B CA 1
ATOM 2227 C C . LEU B 1 111 ? 2.371 4.418 7.664 1 98.38 111 LEU B C 1
ATOM 2229 O O . LEU B 1 111 ? 3.543 4.418 7.277 1 98.38 111 LEU B O 1
ATOM 2233 N N . PRO B 1 112 ? 2.014 3.676 8.68 1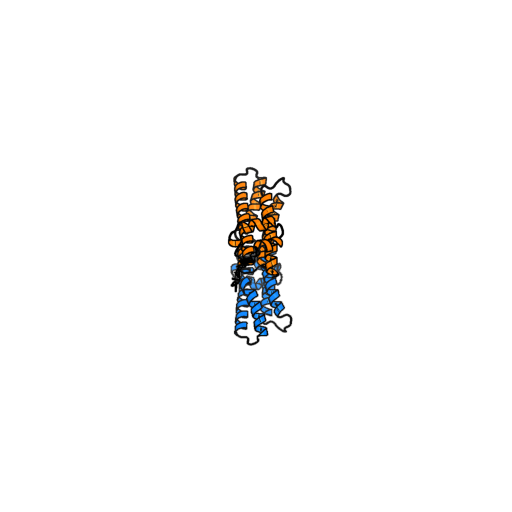 96.69 112 PRO B N 1
ATOM 2234 C CA . PRO B 1 112 ? 2.99 2.748 9.258 1 96.69 112 PRO B CA 1
ATOM 2235 C C . PRO B 1 112 ? 3.504 1.729 8.242 1 96.69 112 PRO B C 1
ATOM 2237 O O . PRO B 1 112 ? 4.688 1.376 8.258 1 96.69 112 PRO B O 1
ATOM 2240 N N . GLN B 1 113 ? 2.617 1.331 7.387 1 93.94 113 GLN B N 1
ATOM 2241 C CA . GLN B 1 113 ? 3.057 0.412 6.344 1 93.94 113 GLN B CA 1
ATOM 2242 C C . GLN B 1 113 ? 4.02 1.097 5.379 1 93.94 113 GLN B C 1
ATOM 2244 O O . GLN B 1 113 ? 4.949 0.464 4.867 1 93.94 113 GLN B O 1
ATOM 2249 N N . ALA B 1 114 ? 3.812 2.361 5.145 1 97.5 114 ALA B N 1
ATOM 2250 C CA . ALA B 1 114 ? 4.762 3.125 4.336 1 97.5 114 ALA B CA 1
ATOM 2251 C C . ALA B 1 114 ? 6.121 3.211 5.023 1 97.5 114 ALA B C 1
ATOM 2253 O O . ALA B 1 114 ? 7.16 3.08 4.371 1 97.5 114 ALA B O 1
ATOM 2254 N N . VAL B 1 115 ? 6.156 3.414 6.316 1 98.19 115 VAL B N 1
ATOM 2255 C CA . VAL B 1 115 ? 7.395 3.432 7.094 1 98.19 115 VAL B CA 1
ATOM 2256 C C . VAL B 1 115 ? 8.117 2.098 6.941 1 98.19 115 VAL B C 1
ATOM 2258 O O . VAL B 1 115 ? 9.32 2.066 6.652 1 98.19 115 VAL B O 1
ATOM 2261 N N . ASP B 1 116 ? 7.359 1.01 7.082 1 95.06 116 ASP B N 1
ATOM 2262 C CA . ASP B 1 116 ? 7.934 -0.325 6.938 1 95.06 116 ASP B CA 1
ATOM 2263 C C . ASP B 1 116 ? 8.508 -0.526 5.539 1 95.06 116 ASP B C 1
ATOM 2265 O O . ASP B 1 116 ? 9.562 -1.138 5.379 1 95.06 116 ASP B O 1
ATOM 2269 N N . ALA B 1 117 ? 7.758 -0.03 4.586 1 96.56 117 ALA B N 1
ATOM 2270 C CA . ALA B 1 117 ? 8.211 -0.172 3.203 1 96.56 117 ALA B CA 1
ATOM 2271 C C . ALA B 1 117 ? 9.539 0.539 2.982 1 96.56 117 ALA B C 1
ATOM 2273 O O . ALA B 1 117 ? 10.445 -0 2.336 1 96.56 117 ALA B O 1
ATOM 2274 N N . VAL B 1 118 ? 9.719 1.691 3.535 1 98.12 118 VAL B N 1
ATOM 2275 C CA . VAL B 1 118 ? 10.984 2.406 3.42 1 98.12 118 VAL B CA 1
ATOM 2276 C C . VAL B 1 118 ? 12.094 1.62 4.125 1 98.12 118 VAL B C 1
ATOM 2278 O O . VAL B 1 118 ? 13.18 1.445 3.576 1 98.12 118 VAL B O 1
ATOM 2281 N N . ASN B 1 119 ? 11.75 1.142 5.336 1 96.44 119 ASN B N 1
ATOM 2282 C CA . ASN B 1 119 ? 12.711 0.358 6.102 1 96.44 119 ASN B CA 1
ATOM 2283 C C . ASN B 1 119 ? 13.211 -0.85 5.312 1 96.44 119 ASN B C 1
ATOM 2285 O O . ASN B 1 119 ? 14.367 -1.244 5.438 1 96.44 119 ASN B O 1
ATOM 2289 N N . GLN B 1 120 ? 12.391 -1.288 4.508 1 93.62 120 GLN B N 1
ATOM 2290 C CA . GLN B 1 120 ? 12.727 -2.479 3.734 1 93.62 120 GLN B CA 1
ATOM 2291 C C . GLN B 1 120 ? 13.203 -2.109 2.334 1 93.62 120 GLN B C 1
ATOM 2293 O O . GLN B 1 120 ? 13.328 -2.975 1.464 1 93.62 120 GLN B O 1
ATOM 2298 N N . SER B 1 121 ? 13.375 -0.858 2.059 1 95.44 121 SER B N 1
ATOM 2299 C CA . SER B 1 121 ? 13.867 -0.318 0.797 1 95.44 121 SER B CA 1
ATOM 2300 C C . SER B 1 121 ? 12.883 -0.576 -0.338 1 95.44 121 SER B C 1
ATOM 2302 O O . SER B 1 121 ? 13.289 -0.762 -1.488 1 95.44 121 SER B O 1
ATOM 2304 N N . ARG B 1 122 ? 11.656 -0.708 0.064 1 94.5 122 ARG B N 1
ATOM 2305 C CA . ARG B 1 122 ? 10.586 -0.803 -0.926 1 94.5 122 ARG B CA 1
ATOM 2306 C C . ARG B 1 122 ? 10 0.571 -1.236 1 94.5 122 ARG B C 1
ATOM 2308 O O . ARG B 1 122 ? 8.836 0.838 -0.93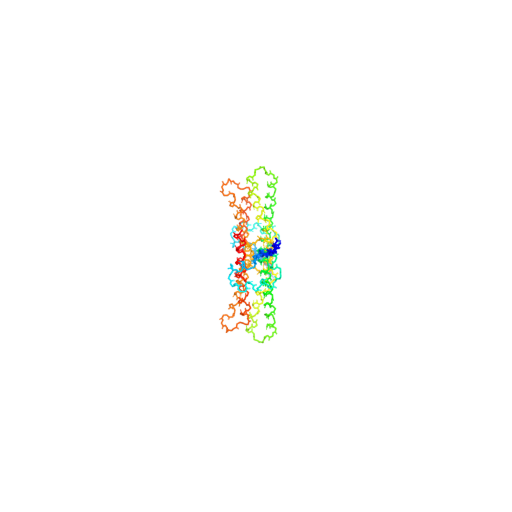4 1 94.5 122 ARG B O 1
ATOM 2315 N N . PHE B 1 123 ? 10.703 1.295 -1.973 1 97.31 123 PHE B N 1
ATOM 2316 C CA . PHE B 1 123 ? 10.43 2.719 -2.121 1 97.31 123 PHE B CA 1
ATOM 2317 C C . PHE B 1 123 ? 9.227 2.947 -3.027 1 97.31 123 PHE B C 1
ATOM 2319 O O . PHE B 1 123 ? 8.461 3.895 -2.828 1 97.31 123 PHE B O 1
ATOM 2326 N N . LYS B 1 124 ? 9.094 2.049 -4.004 1 94.25 124 LYS B N 1
ATOM 2327 C CA . LYS B 1 124 ? 7.941 2.191 -4.891 1 94.25 124 LYS B CA 1
ATOM 2328 C C . LYS B 1 124 ? 6.637 1.969 -4.137 1 94.25 124 LYS B C 1
ATOM 2330 O O . LYS B 1 124 ? 5.668 2.709 -4.324 1 94.25 124 LYS B O 1
ATOM 2335 N N . TYR B 1 125 ? 6.613 0.968 -3.338 1 96.31 125 TYR B N 1
ATOM 2336 C CA . TYR B 1 125 ? 5.41 0.678 -2.562 1 96.31 125 TYR B CA 1
ATOM 2337 C C . TYR B 1 125 ? 5.141 1.778 -1.543 1 96.31 125 TYR B C 1
ATOM 2339 O O . TYR B 1 125 ? 3.986 2.137 -1.298 1 96.31 125 TYR B O 1
ATOM 2347 N N . ALA B 1 126 ? 6.242 2.24 -0.883 1 97.75 126 ALA B N 1
ATOM 2348 C CA . ALA B 1 126 ? 6.09 3.371 0.03 1 97.75 126 ALA B CA 1
ATOM 2349 C C . ALA B 1 126 ? 5.453 4.562 -0.677 1 97.75 126 ALA B C 1
ATOM 2351 O O . ALA B 1 126 ? 4.543 5.199 -0.14 1 97.75 126 ALA B O 1
ATOM 2352 N N . ASN B 1 127 ? 5.957 4.801 -1.857 1 96.75 127 ASN B N 1
ATOM 2353 C CA . ASN B 1 127 ? 5.441 5.926 -2.631 1 96.75 127 ASN B CA 1
ATOM 2354 C C . ASN B 1 127 ? 3.965 5.738 -2.975 1 96.75 127 ASN B C 1
ATOM 2356 O O . ASN B 1 127 ? 3.191 6.695 -2.949 1 96.75 127 ASN B O 1
ATOM 2360 N N . TYR B 1 128 ? 3.568 4.551 -3.209 1 93.19 128 TYR B N 1
ATOM 2361 C CA . TYR B 1 128 ? 2.166 4.246 -3.463 1 93.19 128 TYR B CA 1
ATOM 2362 C C . TYR B 1 128 ? 1.317 4.512 -2.225 1 93.19 128 TYR B C 1
ATOM 2364 O O . TYR B 1 128 ? 0.213 5.051 -2.324 1 93.19 128 TYR B O 1
ATOM 2372 N N . SER B 1 129 ? 1.816 4.133 -1.125 1 96.62 129 SER B N 1
ATOM 2373 C CA . SER B 1 129 ? 1.098 4.34 0.127 1 96.62 129 SER B CA 1
ATOM 2374 C C . SER B 1 129 ? 0.927 5.824 0.428 1 96.62 129 SER B C 1
ATOM 2376 O O . SER B 1 129 ? -0.145 6.258 0.855 1 96.62 129 SER B O 1
ATOM 2378 N N . ILE B 1 130 ? 1.977 6.574 0.147 1 98 130 ILE B N 1
ATOM 2379 C CA . ILE B 1 130 ? 1.952 8.016 0.35 1 98 130 ILE B CA 1
ATOM 2380 C C . ILE B 1 130 ? 0.939 8.656 -0.599 1 98 130 ILE B C 1
ATOM 2382 O O . ILE B 1 130 ? 0.146 9.508 -0.19 1 98 130 ILE B O 1
ATOM 2386 N N . PHE B 1 131 ? 0.962 8.25 -1.794 1 95.31 131 PHE B N 1
ATOM 2387 C CA . PHE B 1 131 ? 0.032 8.75 -2.797 1 95.31 131 PHE B CA 1
ATOM 2388 C C . PHE B 1 131 ? -1.409 8.461 -2.393 1 95.31 131 PHE B C 1
ATOM 2390 O O . PHE B 1 131 ? -2.264 9.344 -2.445 1 95.31 131 PHE B O 1
ATOM 2397 N N . TYR B 1 132 ? -1.682 7.258 -1.986 1 95.81 132 TYR B N 1
ATOM 2398 C CA . TYR B 1 132 ? -3.01 6.859 -1.535 1 95.81 132 TYR B CA 1
ATOM 2399 C C . TYR B 1 132 ? -3.471 7.723 -0.365 1 95.81 132 TYR B C 1
ATOM 2401 O O . TYR B 1 132 ? -4.605 8.203 -0.351 1 95.81 132 TYR B O 1
ATOM 2409 N N . ALA B 1 133 ? -2.566 7.879 0.613 1 97.75 133 ALA B N 1
ATOM 2410 C CA . ALA B 1 133 ? -2.91 8.68 1.783 1 97.75 133 ALA B CA 1
ATOM 2411 C C . ALA B 1 133 ? -3.277 10.109 1.381 1 97.75 133 ALA B C 1
ATOM 2413 O O . ALA B 1 133 ? -4.238 10.68 1.9 1 97.75 133 ALA B O 1
ATOM 2414 N N . GLY B 1 134 ? -2.514 10.68 0.446 1 97.44 134 GLY B N 1
ATOM 2415 C CA . GLY B 1 134 ? -2.818 12.016 -0.039 1 97.44 134 GLY B CA 1
ATOM 2416 C C . GLY B 1 134 ? -4.188 12.117 -0.683 1 97.44 134 GLY B C 1
ATOM 2417 O O . GLY B 1 134 ? -4.91 13.094 -0.464 1 97.44 134 GLY B O 1
ATOM 2418 N N . LYS B 1 135 ? -4.512 11.148 -1.451 1 95.44 135 LYS B N 1
ATOM 2419 C CA . LYS B 1 135 ? -5.828 11.141 -2.082 1 95.44 135 LYS B CA 1
ATOM 2420 C C . LYS B 1 135 ? -6.938 11.078 -1.037 1 95.44 135 LYS B C 1
ATOM 2422 O O . LYS B 1 135 ? -7.945 11.781 -1.15 1 95.44 135 LYS B O 1
ATOM 2427 N N . GLU B 1 136 ? -6.75 10.242 -0.009 1 96.12 136 GLU B N 1
ATOM 2428 C CA . GLU B 1 136 ? -7.746 10.102 1.05 1 96.12 136 GLU B CA 1
ATOM 2429 C C . GLU B 1 136 ? -7.969 11.422 1.777 1 96.12 136 GLU B C 1
ATOM 2431 O O . GLU B 1 136 ? -9.109 11.805 2.049 1 96.12 136 GLU B O 1
ATOM 2436 N N . ILE B 1 137 ? -6.902 12.109 2.053 1 97.25 137 ILE B N 1
ATOM 2437 C CA . ILE B 1 137 ? -7.012 13.398 2.73 1 97.25 137 ILE B CA 1
ATOM 2438 C C . ILE B 1 137 ? -7.699 14.406 1.812 1 97.25 137 ILE B C 1
ATOM 2440 O O . ILE B 1 137 ? -8.469 15.25 2.271 1 97.25 137 ILE B O 1
ATOM 2444 N N . GLY B 1 138 ? -7.438 14.281 0.551 1 95.12 138 GLY B N 1
ATOM 2445 C CA . GLY B 1 138 ? -8.133 15.117 -0.417 1 95.12 138 GLY B CA 1
ATOM 2446 C C . GLY B 1 138 ? -9.641 14.961 -0.369 1 95.12 138 GLY B C 1
ATOM 2447 O O . GLY B 1 138 ? -10.375 15.938 -0.512 1 95.12 138 GLY B O 1
ATOM 2448 N N . TYR B 1 139 ? -10.094 13.758 -0.175 1 93.94 139 TYR B N 1
ATOM 2449 C CA . TYR B 1 139 ? -11.531 13.523 -0.08 1 93.94 139 TYR B CA 1
ATOM 2450 C C . TYR B 1 139 ? -12.117 14.219 1.14 1 93.94 139 TYR B C 1
ATOM 2452 O O . TYR B 1 139 ? -13.234 14.742 1.088 1 93.94 139 TYR B O 1
ATOM 2460 N N . CYS B 1 140 ? -11.391 14.195 2.209 1 95.81 140 CYS B N 1
ATOM 2461 C CA . CYS B 1 140 ? -11.82 14.938 3.393 1 95.81 140 CYS B CA 1
ATOM 2462 C C . CYS B 1 140 ? -11.938 16.422 3.092 1 95.81 140 CYS B C 1
ATOM 2464 O O . CYS B 1 140 ? -12.93 17.062 3.441 1 95.81 140 CYS B O 1
ATOM 2466 N N . ASN B 1 141 ? -10.938 16.953 2.434 1 94.31 141 ASN B N 1
ATOM 2467 C CA . ASN B 1 141 ? -10.977 18.375 2.062 1 94.31 141 ASN B CA 1
ATOM 2468 C C . ASN B 1 141 ? -12.211 18.703 1.233 1 94.31 141 ASN B C 1
ATOM 2470 O O . ASN B 1 141 ? -12.828 19.75 1.415 1 94.31 141 ASN B O 1
ATOM 2474 N N . ASN B 1 142 ? -12.57 17.875 0.393 1 93.31 142 ASN B N 1
ATOM 2475 C CA . ASN B 1 142 ? -13.688 18.094 -0.516 1 93.31 142 ASN B CA 1
ATOM 2476 C C . ASN B 1 142 ? -15.016 18.203 0.239 1 93.31 142 ASN B C 1
ATOM 2478 O O . ASN B 1 142 ? -15.977 18.781 -0.26 1 93.31 142 ASN B O 1
ATOM 2482 N N . LYS B 1 143 ? -15.07 17.625 1.434 1 93.88 143 LYS B N 1
ATOM 2483 C CA . LYS B 1 143 ? -16.281 17.719 2.248 1 93.88 143 LYS B CA 1
ATOM 2484 C C . LYS B 1 143 ? -16.562 19.172 2.666 1 93.88 143 LYS B C 1
ATOM 2486 O O . LYS B 1 143 ? -17.688 19.516 3.029 1 93.88 143 LYS B O 1
ATOM 2491 N N . PHE B 1 144 ? -15.555 19.969 2.48 1 94.06 144 PHE B N 1
ATOM 2492 C CA . PHE B 1 144 ? -15.688 21.359 2.916 1 94.06 144 PHE B CA 1
ATOM 2493 C C . PHE B 1 144 ? -15.688 22.297 1.721 1 94.06 144 PHE B C 1
ATOM 2495 O O . PHE B 1 144 ? -15.586 23.516 1.885 1 94.06 144 PHE B O 1
ATOM 2502 N N . SER B 1 145 ? -15.594 21.922 0.397 1 85.12 145 SER B N 1
ATOM 2503 C CA . SER B 1 145 ? -15.484 22.734 -0.81 1 85.12 145 SER B CA 1
ATOM 2504 C C . SER B 1 145 ? -16.656 23.703 -0.934 1 85.12 145 SER B C 1
ATOM 2506 O O . SER B 1 145 ? -16.531 24.766 -1.538 1 85.12 145 SER B O 1
ATOM 2508 N N . GLY B 1 146 ? -17.703 23.766 -0.281 1 71.81 146 GLY B N 1
ATOM 2509 C CA . GLY B 1 146 ? -18.859 24.656 -0.33 1 71.81 146 GLY B CA 1
ATOM 2510 C C . GLY B 1 146 ? -18.984 25.531 0.902 1 71.81 146 GLY B C 1
ATOM 2511 O O . GLY B 1 146 ? -19.859 26.406 0.957 1 71.81 146 GLY B O 1
ATOM 2512 N N . SER B 1 147 ? -18.266 25.219 1.744 1 64.88 147 SER B N 1
ATOM 2513 C CA . SER B 1 147 ? -18.328 26 2.973 1 64.88 147 SER B CA 1
ATOM 2514 C C . SER B 1 147 ? -17.125 26.922 3.115 1 64.88 147 SER B C 1
ATOM 2516 O O . SER B 1 147 ? -16.141 26.781 2.371 1 64.88 147 SER B O 1
ATOM 2518 N N . THR B 1 148 ? -17.328 27.906 3.922 1 63.19 148 THR B N 1
ATOM 2519 C CA . THR B 1 148 ? -16.203 28.797 4.227 1 63.19 148 THR B CA 1
ATOM 2520 C C . THR B 1 148 ? -14.953 28 4.551 1 63.19 148 THR B C 1
ATOM 2522 O O . THR B 1 148 ? -14.82 26.844 4.125 1 63.19 148 THR B O 1
ATOM 2525 N N . THR B 1 149 ? -14.258 28.344 5.609 1 77.12 149 THR B N 1
ATOM 2526 C CA . THR B 1 149 ? -12.922 27.859 5.949 1 77.12 149 THR B CA 1
ATOM 2527 C C . THR B 1 149 ? -12.992 26.562 6.758 1 77.12 149 THR B C 1
ATOM 2529 O O . THR B 1 149 ? -13.758 26.469 7.719 1 77.12 149 THR B O 1
ATOM 2532 N N . SER B 1 150 ? -12.57 25.406 6.219 1 90.31 150 SER B N 1
ATOM 2533 C CA . SER B 1 150 ? -12.406 24.172 6.988 1 90.31 150 SER B CA 1
ATOM 2534 C C . SER B 1 150 ? -11.477 24.375 8.18 1 90.31 150 SER B C 1
ATOM 2536 O O . SER B 1 150 ? -10.398 24.953 8.031 1 90.31 150 SER B O 1
ATOM 2538 N N . PRO B 1 151 ? -11.984 24.062 9.305 1 94.88 151 PRO B N 1
ATOM 2539 C CA . PRO B 1 151 ? -11.055 24.141 10.438 1 94.88 151 PRO B CA 1
ATOM 2540 C C . PRO B 1 151 ? -9.812 23.266 10.25 1 94.88 151 PRO B C 1
ATOM 2542 O O . PRO B 1 151 ? -8.836 23.422 10.992 1 94.88 151 PRO B O 1
ATOM 2545 N N . LEU B 1 152 ? -9.859 22.375 9.203 1 97.38 152 LEU B N 1
ATOM 2546 C CA . LEU B 1 152 ? -8.758 21.438 9.016 1 97.38 152 LEU B CA 1
ATOM 2547 C C . LEU B 1 152 ? -7.852 21.875 7.875 1 97.38 152 LEU B C 1
ATOM 2549 O O . LEU B 1 152 ? -6.812 21.25 7.629 1 97.38 152 LEU B O 1
ATOM 2553 N N . SER B 1 153 ? -8.164 22.891 7.223 1 94.19 153 SER B N 1
ATOM 2554 C CA . SER B 1 153 ? -7.523 23.266 5.961 1 94.19 153 SER B CA 1
ATOM 2555 C C . SER B 1 153 ? -6.02 23.453 6.141 1 94.19 153 SER B C 1
ATOM 2557 O O . SER B 1 153 ? -5.223 22.891 5.387 1 94.19 153 SER B O 1
ATOM 2559 N N . ASP B 1 154 ? -5.613 24.25 7.137 1 94.75 154 ASP B N 1
ATOM 2560 C CA . ASP B 1 154 ? -4.199 24.531 7.34 1 94.75 154 ASP B CA 1
ATOM 2561 C C . ASP B 1 154 ? -3.412 23.25 7.617 1 94.75 154 ASP B C 1
ATOM 2563 O O . 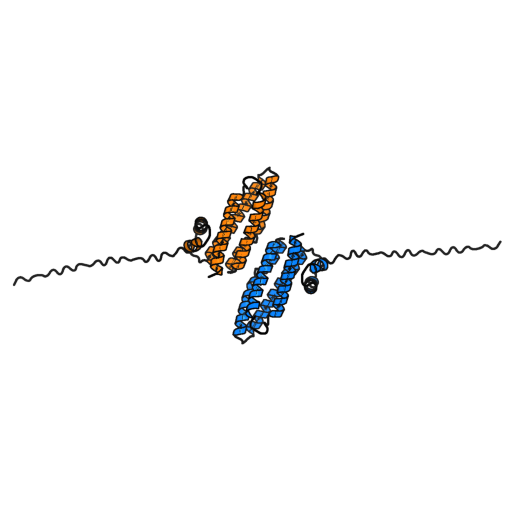ASP B 1 154 ? -2.332 23.047 7.059 1 94.75 154 ASP B O 1
ATOM 2567 N N . ARG B 1 155 ? -3.928 22.422 8.445 1 97.5 155 ARG B N 1
ATOM 2568 C CA . ARG B 1 155 ? -3.266 21.172 8.781 1 97.5 155 ARG B CA 1
ATOM 2569 C C . ARG B 1 155 ? -3.186 20.25 7.566 1 97.5 155 ARG B C 1
ATOM 2571 O O . ARG B 1 155 ? -2.129 19.688 7.277 1 97.5 155 ARG B O 1
ATOM 2578 N N . ASN B 1 156 ? -4.312 20.156 6.816 1 97.5 156 ASN B N 1
ATOM 2579 C CA . ASN B 1 156 ? -4.352 19.281 5.648 1 97.5 156 ASN B CA 1
ATOM 2580 C C . ASN B 1 156 ? -3.428 19.781 4.543 1 97.5 156 ASN B C 1
ATOM 2582 O O . ASN B 1 156 ? -2.805 18.984 3.84 1 97.5 156 ASN B O 1
ATOM 2586 N N . VAL B 1 157 ? -3.32 21.078 4.383 1 96.25 157 VAL B N 1
ATOM 2587 C CA . VAL B 1 157 ? -2.428 21.656 3.379 1 96.25 157 VAL B CA 1
ATOM 2588 C C . VAL B 1 157 ? -0.979 21.312 3.729 1 96.25 157 VAL B C 1
ATOM 2590 O O . VAL B 1 157 ? -0.2 20.922 2.857 1 96.25 157 VAL B O 1
ATOM 2593 N N . THR B 1 158 ? -0.621 21.469 4.977 1 98.06 158 THR B N 1
ATOM 2594 C CA . THR B 1 158 ? 0.731 21.141 5.418 1 98.06 158 THR B CA 1
ATOM 2595 C C . THR B 1 158 ? 1.04 19.672 5.176 1 98.06 158 THR B C 1
ATOM 2597 O O . THR B 1 158 ? 2.102 19.328 4.648 1 98.06 158 THR B O 1
ATOM 2600 N N . ILE B 1 159 ? 0.114 18.797 5.496 1 98.69 159 ILE B N 1
ATOM 2601 C CA . ILE B 1 159 ? 0.291 17.359 5.312 1 98.69 159 ILE B CA 1
ATOM 2602 C C . ILE B 1 159 ? 0.462 17.047 3.828 1 98.69 159 ILE B C 1
ATOM 2604 O O . ILE B 1 159 ? 1.316 16.234 3.453 1 98.69 159 ILE B O 1
ATOM 2608 N N . GLN B 1 160 ? -0.317 17.688 2.98 1 98.38 160 GLN B N 1
ATOM 2609 C CA . GLN B 1 160 ? -0.204 17.469 1.54 1 98.38 160 GLN B CA 1
ATOM 2610 C C . GLN B 1 160 ? 1.18 17.875 1.034 1 98.38 160 GLN B C 1
ATOM 2612 O O . GLN B 1 160 ? 1.768 17.172 0.206 1 98.38 160 GLN B O 1
ATOM 2617 N N . LYS B 1 161 ? 1.682 18.953 1.55 1 98.62 161 LYS B N 1
ATOM 2618 C CA . LYS B 1 161 ? 3.031 19.375 1.182 1 98.62 161 LYS B CA 1
ATOM 2619 C C . LYS B 1 161 ? 4.07 18.359 1.64 1 98.62 161 LYS B C 1
ATOM 2621 O O . LYS B 1 161 ? 5.016 18.047 0.909 1 98.62 161 LYS B O 1
ATOM 2626 N N . LEU B 1 162 ? 3.877 17.797 2.791 1 98.81 162 LEU B N 1
ATOM 2627 C CA . LEU B 1 162 ? 4.789 16.781 3.303 1 98.81 162 LEU B CA 1
ATOM 2628 C C . LEU B 1 162 ? 4.723 15.523 2.451 1 98.81 162 LEU B C 1
ATOM 2630 O O . LEU B 1 162 ? 5.742 14.859 2.232 1 98.81 162 LEU B O 1
ATOM 2634 N N . PHE B 1 163 ? 3.514 15.141 1.96 1 98.88 163 PHE B N 1
ATOM 2635 C CA . PHE B 1 163 ? 3.396 14.008 1.041 1 98.88 163 PHE B CA 1
ATOM 2636 C C . PHE B 1 163 ? 4.227 14.25 -0.215 1 98.88 163 PHE B C 1
ATOM 2638 O O . PHE B 1 163 ? 4.93 13.352 -0.677 1 98.88 163 PHE B O 1
ATOM 2645 N N . ASP B 1 164 ? 4.129 15.461 -0.708 1 98.69 164 ASP B N 1
ATOM 2646 C CA . ASP B 1 164 ? 4.883 15.805 -1.911 1 98.69 164 ASP B CA 1
ATOM 2647 C C . ASP B 1 164 ? 6.387 15.695 -1.664 1 98.69 164 ASP B C 1
ATOM 2649 O O . ASP B 1 164 ? 7.125 15.18 -2.506 1 98.69 164 ASP B O 1
ATOM 2653 N N . ILE B 1 165 ? 6.816 16.203 -0.568 1 98.88 165 ILE B N 1
ATOM 2654 C CA . ILE B 1 165 ? 8.227 16.141 -0.195 1 98.88 165 ILE B CA 1
ATOM 2655 C C . ILE B 1 165 ? 8.656 14.68 -0.066 1 98.88 165 ILE B C 1
ATOM 2657 O O . ILE B 1 165 ? 9.68 14.273 -0.625 1 98.88 165 ILE B O 1
ATOM 2661 N N . ALA B 1 166 ? 7.859 13.883 0.659 1 98.81 166 ALA B N 1
ATOM 2662 C CA . ALA B 1 166 ? 8.188 12.469 0.838 1 98.81 166 ALA B CA 1
ATOM 2663 C C . ALA B 1 166 ? 8.273 11.75 -0.505 1 98.81 166 ALA B C 1
ATOM 2665 O O . ALA B 1 166 ? 9.211 10.984 -0.743 1 98.81 166 ALA B O 1
ATOM 2666 N N . SER B 1 167 ? 7.328 12.008 -1.354 1 98.69 167 SER B N 1
ATOM 2667 C CA . SER B 1 167 ? 7.332 11.391 -2.678 1 98.69 167 SER B CA 1
ATOM 2668 C C . SER B 1 167 ? 8.594 11.75 -3.451 1 98.69 167 SER B C 1
ATOM 2670 O O . SER B 1 167 ? 9.203 10.891 -4.094 1 98.69 167 SER B O 1
ATOM 2672 N N . ALA B 1 168 ? 8.984 13.008 -3.387 1 98.62 168 ALA B N 1
ATOM 2673 C CA . ALA B 1 168 ? 10.203 13.445 -4.074 1 98.62 168 ALA B CA 1
ATOM 2674 C C . ALA B 1 168 ? 11.43 12.742 -3.514 1 98.62 168 ALA B C 1
ATOM 2676 O O . ALA B 1 168 ? 12.312 12.328 -4.27 1 98.62 168 ALA B O 1
ATOM 2677 N N . ILE B 1 169 ? 11.531 12.609 -2.234 1 98.62 169 ILE B N 1
ATOM 2678 C CA . ILE B 1 169 ? 12.672 11.93 -1.619 1 98.62 169 ILE B CA 1
ATOM 2679 C C . ILE B 1 169 ? 12.695 10.469 -2.043 1 98.62 169 ILE B C 1
ATOM 2681 O O . ILE B 1 169 ? 13.75 9.93 -2.393 1 98.62 169 ILE B O 1
ATOM 2685 N N . LEU B 1 170 ? 11.562 9.82 -1.995 1 98.62 170 LEU B N 1
ATOM 2686 C CA . LEU B 1 170 ? 11.477 8.422 -2.396 1 98.62 170 LEU B CA 1
ATOM 2687 C C . LEU B 1 170 ? 11.875 8.25 -3.859 1 98.62 170 LEU B C 1
ATOM 2689 O O . LEU B 1 170 ? 12.508 7.258 -4.219 1 98.62 170 LEU B O 1
ATOM 2693 N N . ASN B 1 171 ? 11.547 9.195 -4.645 1 97.62 171 ASN B N 1
ATOM 2694 C CA . ASN B 1 171 ? 11.93 9.141 -6.051 1 97.62 171 ASN B CA 1
ATOM 2695 C C . ASN B 1 171 ? 13.438 9.242 -6.23 1 97.62 171 ASN B C 1
ATOM 2697 O O . ASN B 1 171 ? 14 8.641 -7.145 1 97.62 171 ASN B O 1
ATOM 2701 N N . LEU B 1 172 ? 14.094 10.055 -5.34 1 97.44 172 LEU B N 1
ATOM 2702 C CA . LEU B 1 172 ? 15.555 10.094 -5.371 1 97.44 172 LEU B CA 1
ATOM 2703 C C . LEU B 1 172 ? 16.141 8.711 -5.129 1 97.44 172 LEU B C 1
ATOM 2705 O O . LEU B 1 172 ? 17.141 8.336 -5.754 1 97.44 172 LEU B O 1
ATOM 27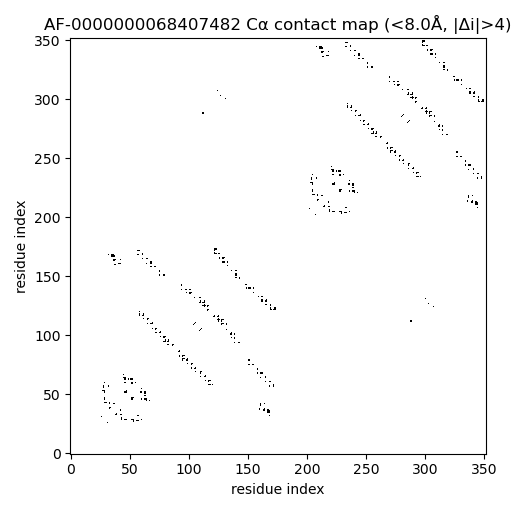09 N N . LEU B 1 173 ? 15.492 7.98 -4.234 1 97.38 173 LEU B N 1
ATOM 2710 C CA . LEU B 1 173 ? 15.977 6.656 -3.861 1 97.38 173 LEU B CA 1
ATOM 2711 C C . LEU B 1 173 ? 15.719 5.648 -4.977 1 97.38 173 LEU B C 1
ATOM 2713 O O . LEU B 1 173 ? 16.469 4.688 -5.137 1 97.38 173 LEU B O 1
ATOM 2717 N N . LEU B 1 174 ? 14.664 5.844 -5.668 1 94.19 174 LEU B N 1
ATOM 2718 C CA . LEU B 1 174 ? 14.32 4.949 -6.77 1 94.19 174 LEU B CA 1
ATOM 2719 C C . LEU B 1 174 ? 15.273 5.145 -7.945 1 94.19 174 LEU B C 1
ATOM 2721 O O . LEU B 1 174 ? 15.578 4.191 -8.664 1 94.19 174 LEU B O 1
ATOM 2725 N N . ASN B 1 175 ? 15.766 6.289 -8.117 1 87.69 175 ASN B N 1
ATOM 2726 C CA . ASN B 1 175 ? 16.594 6.625 -9.266 1 87.69 175 ASN B CA 1
ATOM 2727 C C . ASN B 1 175 ? 18.078 6.492 -8.938 1 87.69 175 ASN B C 1
ATOM 2729 O O . ASN B 1 175 ? 18.938 6.629 -9.82 1 87.69 175 ASN B O 1
ATOM 2733 N N . GLY B 1 176 ? 18.5 6.332 -7.719 1 74.94 176 GLY B N 1
ATOM 2734 C CA . GLY B 1 176 ? 19.891 6.219 -7.344 1 74.94 176 GLY B CA 1
ATOM 2735 C C . GLY B 1 176 ? 20.359 4.781 -7.195 1 74.94 176 GLY B C 1
ATOM 2736 O O . GLY B 1 176 ? 19.547 3.855 -7.207 1 74.94 176 GLY B O 1
#

Foldseek 3Di:
DPPPPPPPPPPPPPPPPPPPPVPVVLPQLQQVLLVQFPPSPLSNVQLVVDPVSRPDHLLVSLLSLLVSLLVLLVVLLVVLVVCLVPDPDPLLNVLSVLQNVLSVCLNVPLSVVLSVCSVVVVLVVSLVSLVVSLVSLVVSVVSCVPPDDNPSVVSNVSSNSSSRSSNSSSVVSVVD/DPPPPPPPPPPPPPPPPPPPPVPVVLVQLQQVLLVQFPPSPLSNVQLVVDPVSRPDHLLVSLLSLLVSLLVLLVVLLVVLVVCLVPDPDPLLNVLSVLQNVLSVCLNVPLSVVLSVCSVVVVLVSSLVSLVVSLVSLVVSVVSCVPDDDNPCVVSNVSSNSSSRSSNSSSVVSVVD